Protein AF-E0RQ43-F1 (afdb_monomer)

Organism: Winmispira thermophila (strain ATCC 49972 / DSM 6192 / RI 19.B1) (NCBI:txid665571)

Solvent-accessible surface area (backbone atoms only — not comparable to full-atom values): 13037 Å² total; per-residue (Å²): 135,85,78,78,81,72,62,93,55,50,34,60,54,32,47,57,52,20,53,54,27,49,76,69,69,38,39,69,63,17,40,55,31,35,55,54,20,61,75,62,46,63,86,83,45,35,72,58,52,19,50,47,26,42,51,40,15,53,34,29,43,77,70,70,39,48,34,64,11,51,53,27,39,51,52,13,39,53,60,42,78,45,72,69,60,51,50,54,52,58,73,43,37,40,97,57,31,32,70,53,55,98,43,71,68,54,41,51,50,51,51,42,51,25,54,52,50,49,55,57,29,71,76,38,93,79,30,43,73,92,44,70,68,56,45,54,52,51,53,50,53,55,50,54,54,49,55,49,50,62,71,77,41,73,64,87,82,46,54,74,70,55,48,51,48,55,51,65,69,60,80,80,90,71,89,85,73,86,84,73,75,69,76,84,67,74,87,78,70,80,68,87,76,80,52,94,76,43,60,28,86,86,66,60,76,37,35,26,53,57,57,82,65,24,55,62,37,57,74,33,47,64,73,48,55,128

InterPro domains:
  IPR011990 Tetratricopeptide-like helical domain superfamily [SSF48452] (11-99)

Radius of gyration: 20.49 Å; Cα contacts (8 Å, |Δi|>4): 232; chains: 1; bounding box: 45×47×72 Å

Mean predicted aligned error: 9.63 Å

Nearest PDB structures (foldseek):
  7dhg-assembly1_C  TM=5.276E-01  e=5.327E-01  Homo sapiens
  7x9r-assembly1_A  TM=7.427E-01  e=2.999E+00  Listeria monocytogenes
  6qdk-assembly1_A  TM=5.858E-01  e=6.160E+00  Caenorhabditis elegans
  4fhn-assembly1_B  TM=4.350E-01  e=4.196E+00  Schizosaccharomyces pombe 972h-
  7kdt-assembly1_A  TM=2.565E-01  e=1.326E+00  Homo sapiens

Structure (mmCIF, N/CA/C/O backbone):
data_AF-E0RQ43-F1
#
_entry.id   AF-E0RQ43-F1
#
loop_
_atom_site.group_PDB
_atom_site.id
_atom_site.type_symbol
_atom_site.label_atom_id
_atom_site.label_alt_id
_atom_site.label_comp_id
_atom_site.label_asym_id
_atom_site.label_entity_id
_atom_site.label_seq_id
_atom_site.pdbx_PDB_ins_code
_atom_site.Cartn_x
_atom_site.Cartn_y
_atom_site.Cartn_z
_atom_site.occupancy
_atom_site.B_iso_or_equiv
_atom_site.auth_seq_id
_atom_site.auth_comp_id
_atom_site.auth_asym_id
_atom_site.auth_atom_id
_atom_site.pdbx_PDB_model_num
ATOM 1 N N . MET A 1 1 ? -0.377 -7.939 48.084 1.00 34.66 1 MET A N 1
ATOM 2 C CA . MET A 1 1 ? -0.030 -7.123 46.899 1.00 34.66 1 MET A CA 1
ATOM 3 C C . MET A 1 1 ? -1.293 -6.899 46.092 1.00 34.66 1 MET A C 1
ATOM 5 O O . MET A 1 1 ? -1.834 -7.843 45.536 1.00 34.66 1 MET A O 1
ATOM 9 N N . ILE A 1 2 ? -1.817 -5.677 46.146 1.00 37.66 2 ILE A N 1
ATOM 10 C CA . ILE A 1 2 ? -3.103 -5.285 45.562 1.00 37.66 2 ILE A CA 1
ATOM 11 C C . ILE A 1 2 ? -2.919 -5.176 44.047 1.00 37.66 2 ILE A C 1
ATOM 13 O O . ILE A 1 2 ? -2.123 -4.368 43.570 1.00 37.66 2 ILE A O 1
ATOM 17 N N . GLY A 1 3 ? -3.621 -6.035 43.307 1.00 40.53 3 GLY A N 1
ATOM 18 C CA . GLY A 1 3 ? -3.675 -6.000 41.852 1.00 40.53 3 GLY A CA 1
ATOM 19 C C . GLY A 1 3 ? -4.200 -4.649 41.381 1.00 40.53 3 GLY A C 1
ATOM 20 O O . GLY A 1 3 ? -5.229 -4.162 41.844 1.00 40.53 3 GLY A O 1
ATOM 21 N N . THR A 1 4 ? -3.458 -4.025 40.477 1.00 42.44 4 THR A N 1
ATOM 22 C CA . THR A 1 4 ? -3.817 -2.765 39.838 1.00 42.44 4 THR A CA 1
ATOM 23 C C . THR A 1 4 ? -5.168 -2.906 39.137 1.00 42.44 4 THR A C 1
ATOM 25 O O . THR A 1 4 ? -5.308 -3.667 38.181 1.00 42.44 4 THR A O 1
ATOM 28 N N . PHE A 1 5 ? -6.168 -2.154 39.602 1.00 43.88 5 PHE A N 1
ATOM 29 C CA . PHE A 1 5 ? -7.395 -1.899 38.851 1.00 43.88 5 PHE A CA 1
ATOM 30 C C . PHE A 1 5 ? -6.998 -1.286 37.500 1.00 43.88 5 PHE A C 1
ATOM 32 O O . PHE A 1 5 ? -6.701 -0.095 37.406 1.00 43.88 5 PHE A O 1
ATOM 39 N N . LYS A 1 6 ? -6.932 -2.101 36.441 1.00 56.25 6 LYS A N 1
ATOM 40 C CA . LYS A 1 6 ? -6.873 -1.584 35.072 1.00 56.25 6 LYS A CA 1
ATOM 41 C C . LYS A 1 6 ? -8.181 -0.834 34.838 1.00 56.25 6 LYS A C 1
ATOM 43 O O . LYS A 1 6 ? -9.245 -1.442 34.865 1.00 56.25 6 LYS A O 1
ATOM 48 N N . ASP A 1 7 ? -8.078 0.482 34.657 1.00 60.47 7 ASP A N 1
ATOM 49 C CA . ASP A 1 7 ? -9.181 1.363 34.271 1.00 60.47 7 ASP A CA 1
ATOM 50 C C . ASP A 1 7 ? -9.933 0.714 33.096 1.00 60.47 7 ASP A C 1
ATOM 52 O O . ASP A 1 7 ? -9.372 0.531 32.011 1.00 60.47 7 ASP A O 1
ATOM 56 N N . VAL A 1 8 ? -11.189 0.319 33.338 1.00 64.88 8 VAL A N 1
ATOM 57 C CA . VAL A 1 8 ? -12.050 -0.448 32.414 1.00 64.88 8 VAL A CA 1
ATOM 58 C C . VAL A 1 8 ? -12.254 0.297 31.081 1.00 64.88 8 VAL A C 1
ATOM 60 O O . VAL A 1 8 ? -12.720 -0.284 30.106 1.00 64.88 8 VAL A O 1
ATOM 63 N N . ARG A 1 9 ? -11.864 1.580 31.001 1.00 83.12 9 ARG A N 1
ATOM 64 C CA . ARG A 1 9 ? -11.977 2.428 29.803 1.00 83.12 9 ARG A CA 1
ATOM 65 C C . ARG A 1 9 ? -10.665 3.095 29.381 1.00 83.12 9 ARG A C 1
ATOM 67 O O . ARG A 1 9 ? -10.680 4.128 28.701 1.00 83.12 9 ARG A O 1
ATOM 74 N N . GLU A 1 10 ? -9.517 2.519 29.734 1.00 88.31 10 GLU A N 1
ATOM 75 C CA . GLU A 1 10 ? -8.207 3.052 29.329 1.00 88.31 10 GLU A CA 1
ATOM 76 C C . GLU A 1 10 ? -8.086 3.195 27.797 1.00 88.31 10 GLU A C 1
ATOM 78 O O . GLU A 1 10 ? -7.570 4.200 27.296 1.00 88.31 10 GLU A O 1
ATOM 83 N N . HIS A 1 11 ? -8.639 2.254 27.019 1.00 88.81 11 HIS A N 1
ATOM 84 C CA . HIS A 1 11 ? -8.664 2.331 25.552 1.00 88.81 11 HIS A CA 1
ATOM 85 C C . HIS A 1 11 ? -9.394 3.580 25.047 1.00 88.81 11 HIS A C 1
ATOM 87 O O . HIS A 1 11 ? -8.898 4.240 24.127 1.00 88.81 11 HIS A O 1
ATOM 93 N N . GLU A 1 12 ? -10.512 3.969 25.669 1.00 90.88 12 GLU A N 1
ATOM 94 C CA . GLU A 1 12 ? -11.244 5.189 25.316 1.00 90.88 12 GLU A CA 1
ATOM 95 C C . GLU A 1 12 ? -10.417 6.454 25.566 1.00 90.88 12 GLU A C 1
ATOM 97 O O . GLU A 1 12 ? -10.389 7.365 24.726 1.00 90.88 12 GLU A O 1
ATOM 102 N N . ARG A 1 13 ? -9.728 6.523 26.712 1.00 92.12 13 ARG A N 1
ATOM 103 C CA . ARG A 1 13 ? -8.873 7.668 27.070 1.00 92.12 13 ARG A CA 1
ATOM 104 C C . ARG A 1 13 ? -7.728 7.813 26.075 1.00 92.12 13 ARG A C 1
ATOM 106 O O . ARG A 1 13 ? -7.473 8.925 25.591 1.00 92.12 13 ARG A O 1
ATOM 113 N N . LEU A 1 14 ? -7.094 6.696 25.715 1.00 93.56 14 LEU A N 1
ATOM 114 C CA . LEU A 1 14 ? -6.042 6.643 24.700 1.00 93.56 14 LEU A CA 1
ATOM 115 C C . LEU A 1 14 ? -6.547 7.134 23.340 1.00 93.56 14 LEU A C 1
ATOM 117 O O . LEU A 1 14 ? -5.883 7.964 22.715 1.00 93.56 14 LEU A O 1
ATOM 121 N N . LEU A 1 15 ? -7.739 6.708 22.911 1.00 92.81 15 LEU A N 1
ATOM 122 C CA . LEU A 1 15 ? -8.322 7.138 21.638 1.00 92.81 15 LEU A CA 1
ATOM 123 C C . LEU A 1 15 ? -8.594 8.647 21.615 1.00 92.81 15 LEU A C 1
ATOM 125 O O . LEU A 1 15 ? -8.210 9.328 20.661 1.00 92.81 15 LEU A O 1
ATOM 129 N N . ARG A 1 16 ? -9.204 9.201 22.673 1.00 94.00 16 ARG A N 1
ATOM 130 C CA . ARG A 1 16 ? -9.452 10.654 22.782 1.00 94.00 16 ARG A CA 1
ATOM 131 C C . ARG A 1 16 ? -8.140 11.439 22.744 1.00 94.00 16 ARG A C 1
ATOM 133 O O . ARG A 1 16 ? -8.050 12.464 22.065 1.00 94.00 16 ARG A O 1
ATOM 140 N N . LYS A 1 17 ? -7.102 10.953 23.434 1.00 94.75 17 LYS A N 1
ATOM 141 C CA . LYS A 1 17 ? -5.768 11.569 23.413 1.00 94.75 17 LYS A CA 1
ATOM 142 C C . LYS A 1 17 ? -5.151 11.499 22.013 1.00 94.75 17 LYS A C 1
ATOM 144 O O . LYS A 1 17 ? -4.681 12.524 21.525 1.00 94.75 17 LYS A O 1
ATOM 149 N N . ALA A 1 18 ? -5.225 10.352 21.342 1.00 94.38 18 ALA A N 1
ATOM 150 C CA . ALA A 1 18 ? -4.719 10.179 19.982 1.00 94.38 18 ALA A CA 1
ATOM 151 C C . ALA A 1 18 ? -5.389 11.127 18.977 1.00 94.38 18 ALA A C 1
ATOM 153 O O . ALA A 1 18 ? -4.697 11.738 18.166 1.00 94.38 18 ALA A O 1
ATOM 154 N N . VAL A 1 19 ? -6.711 11.321 19.067 1.00 94.50 19 VAL A N 1
ATOM 155 C CA . VAL A 1 19 ? -7.440 12.282 18.219 1.00 94.50 19 VAL A CA 1
ATOM 156 C C . VAL A 1 19 ? -6.906 13.706 18.408 1.00 94.50 19 VAL A C 1
ATOM 158 O O . VAL A 1 19 ? -6.667 14.401 17.422 1.00 94.50 19 VAL A O 1
ATOM 161 N N . ARG A 1 20 ? -6.638 14.127 19.652 1.00 95.69 20 ARG A N 1
ATOM 162 C CA . ARG A 1 20 ? -6.027 15.442 19.925 1.00 95.69 20 ARG A CA 1
ATOM 163 C C . ARG A 1 20 ? -4.619 15.567 19.342 1.00 95.69 20 ARG A C 1
ATOM 165 O O . ARG A 1 20 ? -4.285 16.613 18.795 1.00 95.69 20 ARG A O 1
ATOM 172 N N . HIS A 1 21 ? -3.799 14.518 19.433 1.00 94.44 21 HIS A N 1
ATOM 173 C CA . HIS A 1 21 ? -2.470 14.514 18.809 1.00 94.44 21 HIS A CA 1
ATOM 174 C C . HIS A 1 21 ? -2.560 14.602 17.279 1.00 94.44 21 HIS A C 1
ATOM 176 O O . HIS A 1 21 ? -1.836 15.394 16.680 1.00 94.44 21 HIS A O 1
ATOM 182 N N . LEU A 1 22 ? -3.497 13.882 16.653 1.00 93.06 22 LEU A N 1
ATOM 183 C CA . LEU A 1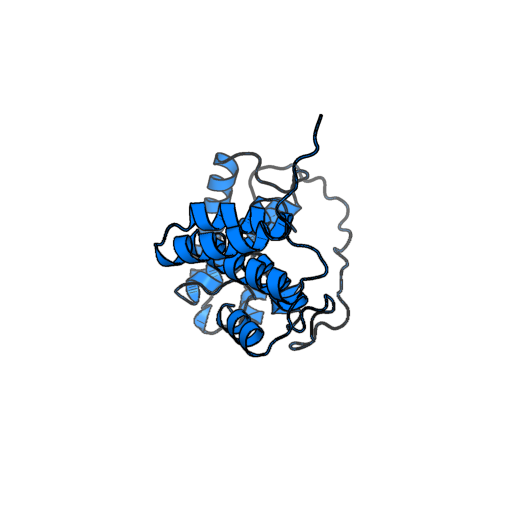 22 ? -3.737 13.960 15.208 1.00 93.06 22 LEU A CA 1
ATOM 184 C C . LEU A 1 22 ? -4.180 15.347 14.740 1.00 93.06 22 LEU A C 1
ATOM 186 O O . LEU A 1 22 ? -3.746 15.778 13.669 1.00 93.06 22 LEU A O 1
ATOM 190 N N . ALA A 1 23 ? -5.019 16.027 15.524 1.00 92.94 23 ALA A N 1
ATOM 191 C CA . ALA A 1 23 ? -5.449 17.396 15.246 1.00 92.94 23 ALA A CA 1
ATOM 192 C C . ALA A 1 23 ? -4.282 18.394 15.327 1.00 92.94 23 ALA A C 1
ATOM 194 O O . ALA A 1 23 ? -4.245 19.366 14.587 1.00 92.94 23 ALA A O 1
ATOM 195 N N . ARG A 1 24 ? -3.292 18.120 16.184 1.00 93.50 24 ARG A N 1
ATOM 196 C CA . ARG A 1 24 ? -2.068 18.922 16.347 1.00 93.50 24 ARG A CA 1
ATOM 197 C C . ARG A 1 24 ? -0.906 18.458 15.463 1.00 93.50 24 ARG A C 1
ATOM 199 O O . ARG A 1 24 ? 0.235 18.786 15.758 1.00 93.50 24 ARG A O 1
ATOM 206 N N . HIS A 1 25 ? -1.170 17.636 14.444 1.00 90.88 25 HIS A N 1
ATOM 207 C CA . HIS A 1 25 ? -0.154 17.067 13.544 1.00 90.88 25 HIS A CA 1
ATOM 208 C C . HIS A 1 25 ? 0.960 16.246 14.236 1.00 90.88 25 HIS A C 1
ATOM 210 O O . HIS A 1 25 ? 1.959 15.892 13.612 1.00 90.88 25 HIS A O 1
ATOM 216 N N . ARG A 1 26 ? 0.758 15.838 15.496 1.00 92.56 26 ARG A N 1
ATOM 217 C CA . ARG A 1 26 ? 1.665 14.983 16.282 1.00 92.56 26 ARG A CA 1
ATOM 218 C C . ARG A 1 26 ? 1.446 13.509 15.940 1.00 92.56 26 ARG A C 1
ATOM 220 O O . ARG A 1 26 ? 0.870 12.735 16.709 1.00 92.56 26 ARG A O 1
ATOM 227 N N . THR A 1 27 ? 1.801 13.152 14.706 1.00 92.62 27 THR A N 1
ATOM 228 C CA . THR A 1 27 ? 1.444 11.863 14.088 1.00 92.62 27 THR A CA 1
ATOM 229 C C . THR A 1 27 ? 2.140 10.675 14.759 1.00 92.62 27 THR A C 1
ATOM 231 O O . THR A 1 27 ? 1.516 9.629 14.935 1.00 92.62 27 THR A O 1
ATOM 234 N N . ARG A 1 28 ? 3.399 10.827 15.192 1.00 92.38 28 ARG A N 1
ATOM 235 C CA . ARG A 1 28 ? 4.180 9.743 15.815 1.00 92.38 28 ARG A CA 1
ATOM 236 C C . ARG A 1 28 ? 3.621 9.359 17.186 1.00 92.38 28 ARG A C 1
ATOM 238 O O . ARG A 1 28 ? 3.466 8.178 17.496 1.00 92.38 28 ARG A O 1
ATOM 245 N N . GLU A 1 29 ? 3.254 10.351 17.986 1.00 93.00 29 GLU A N 1
ATOM 246 C CA . GLU A 1 29 ? 2.650 10.162 19.303 1.00 93.00 29 GLU A CA 1
ATOM 247 C C . GLU A 1 29 ? 1.234 9.605 19.176 1.00 93.00 29 GLU A C 1
ATOM 249 O O . GLU A 1 29 ? 0.871 8.674 19.896 1.00 93.00 29 GLU A O 1
ATOM 254 N N . ALA A 1 30 ? 0.453 10.108 18.213 1.00 94.06 30 ALA A N 1
ATOM 255 C CA . ALA A 1 30 ? -0.848 9.535 17.895 1.00 94.06 30 ALA A CA 1
ATOM 256 C C . ALA A 1 30 ? -0.739 8.058 17.494 1.00 94.06 30 ALA A C 1
ATOM 258 O O . ALA A 1 30 ? -1.531 7.244 17.966 1.00 94.06 30 ALA A O 1
ATOM 259 N N . LEU A 1 31 ? 0.249 7.697 16.668 1.00 93.75 31 LEU A N 1
ATOM 260 C CA . LEU A 1 31 ? 0.485 6.316 16.257 1.00 93.75 31 LEU A CA 1
ATOM 261 C C . LEU A 1 31 ? 0.780 5.409 17.459 1.00 93.75 31 LEU A C 1
ATOM 263 O O . LEU A 1 31 ? 0.184 4.339 17.567 1.00 93.75 31 LEU A O 1
ATOM 267 N N . SER A 1 32 ? 1.658 5.841 18.367 1.00 94.06 32 SER A N 1
ATOM 268 C CA . SER A 1 32 ? 1.979 5.088 19.588 1.00 94.06 32 SER A CA 1
ATOM 269 C C . SER A 1 32 ? 0.734 4.846 20.452 1.00 94.06 32 SER A C 1
ATOM 271 O O . SER A 1 32 ? 0.438 3.711 20.833 1.00 94.06 32 SER A O 1
ATOM 273 N N . LEU A 1 33 ? -0.068 5.894 20.672 1.00 93.75 33 LEU A N 1
ATOM 274 C CA . LEU A 1 33 ? -1.316 5.802 21.435 1.00 93.75 33 LEU A CA 1
ATOM 275 C C . LEU A 1 33 ? -2.349 4.890 20.761 1.00 93.75 33 LEU A C 1
ATOM 277 O O . LEU A 1 33 ? -3.018 4.123 21.448 1.00 93.75 33 LEU A O 1
ATOM 281 N N . LEU A 1 34 ? -2.473 4.943 19.431 1.00 93.31 34 LEU A N 1
ATOM 282 C CA . LEU A 1 34 ? -3.411 4.110 18.672 1.00 93.31 34 LEU A CA 1
ATOM 283 C C . LEU A 1 34 ? -3.009 2.636 18.672 1.00 93.31 34 LEU A C 1
ATOM 285 O O . LEU A 1 34 ? -3.883 1.787 18.818 1.00 93.31 34 LEU A O 1
ATOM 289 N N . LYS A 1 35 ? -1.710 2.321 18.569 1.00 93.19 35 LYS A N 1
ATOM 290 C CA . LYS A 1 35 ? -1.218 0.941 18.715 1.00 93.19 35 LYS A CA 1
ATOM 291 C C . LYS A 1 35 ? -1.611 0.373 20.078 1.00 93.19 35 LYS A C 1
ATOM 293 O O . LYS A 1 35 ? -2.229 -0.684 20.137 1.00 93.19 35 LYS A O 1
ATOM 298 N N . ARG A 1 36 ? -1.345 1.125 21.153 1.00 93.00 36 ARG A N 1
ATOM 299 C CA . ARG A 1 36 ? -1.717 0.729 22.520 1.00 93.00 36 ARG A CA 1
ATOM 300 C C . ARG A 1 36 ? -3.236 0.625 22.711 1.00 93.00 36 ARG A C 1
ATOM 302 O O . ARG A 1 36 ? -3.716 -0.266 23.401 1.00 93.00 36 ARG A O 1
ATOM 309 N N . CYS A 1 37 ? -3.996 1.515 22.078 1.00 92.19 37 CYS A N 1
ATOM 310 C CA . CYS A 1 37 ? -5.457 1.494 22.093 1.00 92.19 37 CYS A CA 1
ATOM 311 C C . CYS A 1 37 ? -6.011 0.206 21.463 1.00 92.19 37 CYS A C 1
ATOM 313 O O . CYS A 1 37 ? -6.860 -0.438 22.067 1.00 92.19 37 CYS A O 1
ATOM 315 N N . VAL A 1 38 ? -5.491 -0.210 20.302 1.00 91.56 38 VAL A N 1
ATOM 316 C CA . VAL A 1 38 ? -5.910 -1.452 19.626 1.00 91.56 38 VAL A CA 1
ATOM 317 C C . VAL A 1 38 ? -5.555 -2.692 20.449 1.00 91.56 38 VAL A C 1
ATOM 319 O O . VAL A 1 38 ? -6.368 -3.603 20.524 1.00 91.56 38 VAL A O 1
ATOM 322 N N . THR A 1 39 ? -4.391 -2.722 21.107 1.00 90.19 39 THR A N 1
ATOM 323 C CA . THR A 1 39 ? -3.987 -3.871 21.943 1.00 90.19 39 THR A CA 1
ATOM 324 C C . THR A 1 39 ? -4.808 -4.026 23.221 1.00 90.19 39 THR A C 1
ATOM 326 O O . THR A 1 39 ? -4.883 -5.122 23.759 1.00 90.19 39 THR A O 1
ATOM 329 N N . LEU A 1 40 ? -5.375 -2.932 23.737 1.00 89.19 40 LEU A N 1
ATOM 330 C CA . LEU A 1 40 ? -6.156 -2.933 24.979 1.00 89.19 40 LEU A CA 1
ATOM 331 C C . LEU A 1 40 ? -7.667 -3.004 24.739 1.00 89.19 40 LEU A C 1
ATOM 333 O O . LEU A 1 40 ? -8.415 -3.198 25.690 1.00 89.19 40 LEU A O 1
ATOM 337 N N . CYS A 1 41 ? -8.121 -2.799 23.502 1.00 86.19 41 CYS A N 1
ATOM 338 C CA . CYS A 1 41 ? -9.539 -2.778 23.177 1.00 86.19 41 CYS A CA 1
ATOM 339 C C . CYS A 1 41 ? -10.130 -4.198 23.262 1.00 86.19 41 CYS A C 1
ATOM 341 O O . CYS A 1 41 ? -9.608 -5.098 22.598 1.00 86.19 41 CYS A O 1
ATOM 343 N N . PRO A 1 42 ? -11.221 -4.399 24.024 1.00 83.75 42 PRO A N 1
ATOM 344 C CA . PRO A 1 42 ? -11.935 -5.672 24.058 1.00 83.75 42 PRO A CA 1
ATOM 345 C C . PRO A 1 42 ? -12.461 -6.066 22.671 1.00 83.75 42 PRO A C 1
ATOM 347 O O . PRO A 1 42 ? -12.853 -5.211 21.869 1.00 83.75 42 PRO A O 1
ATOM 350 N N . SER A 1 43 ? -12.490 -7.368 22.380 1.00 80.88 43 SER A N 1
ATOM 351 C CA . SER A 1 43 ? -12.880 -7.891 21.061 1.00 80.88 43 SER A CA 1
ATOM 352 C C . SER A 1 43 ? -14.369 -7.670 20.741 1.00 80.88 43 SER A C 1
ATOM 354 O O . SER A 1 43 ? -14.786 -7.622 19.577 1.00 80.88 43 SER A O 1
ATOM 356 N N . GLU A 1 44 ? -15.159 -7.469 21.792 1.00 83.44 44 GLU A N 1
ATOM 357 C CA . GLU A 1 44 ? -16.602 -7.273 21.791 1.00 83.44 44 GLU A CA 1
ATOM 358 C C . GLU A 1 44 ? -16.967 -5.861 21.297 1.00 83.44 44 GLU A C 1
ATOM 360 O O . GLU A 1 44 ? -17.991 -5.669 20.634 1.00 83.44 44 GLU A O 1
ATOM 365 N N . GLU A 1 45 ? -16.092 -4.869 21.506 1.00 87.12 45 GLU A N 1
ATOM 366 C CA . GLU A 1 45 ? -16.307 -3.468 21.122 1.00 87.12 45 GLU A CA 1
ATOM 367 C C . GLU A 1 45 ? -15.960 -3.187 19.645 1.00 87.12 45 GLU A C 1
ATOM 369 O O . GLU A 1 45 ? -15.213 -2.266 19.294 1.00 87.12 45 GLU A O 1
ATOM 374 N N . LYS A 1 46 ? -16.559 -3.952 18.726 1.00 86.88 46 LYS A N 1
ATOM 375 C CA . LYS A 1 46 ? -16.290 -3.884 17.274 1.00 86.88 46 LYS A CA 1
ATOM 376 C C . LYS A 1 46 ? -16.377 -2.464 16.695 1.00 86.88 46 LYS A C 1
ATOM 378 O O . LYS A 1 46 ? -15.547 -2.067 15.878 1.00 86.88 46 LYS A O 1
ATOM 383 N N . SER A 1 47 ? -17.361 -1.669 17.119 1.00 86.25 47 SER A N 1
ATOM 384 C CA . SER A 1 47 ? -17.518 -0.284 16.644 1.00 86.25 47 SER A CA 1
ATOM 385 C C . SER A 1 47 ? -16.317 0.594 17.020 1.00 86.25 47 SER A C 1
ATOM 387 O O . SER A 1 47 ? -15.787 1.334 16.180 1.00 86.25 47 SER A O 1
ATOM 389 N N . PHE A 1 48 ? -15.849 0.466 18.264 1.00 89.12 48 PHE A N 1
ATOM 390 C CA . PHE A 1 48 ? -14.700 1.199 18.777 1.00 89.12 48 PHE A CA 1
ATOM 391 C C . PHE A 1 48 ? -13.412 0.745 18.089 1.00 89.12 48 PHE A C 1
ATOM 393 O O . PHE A 1 48 ? -12.671 1.573 17.551 1.00 89.12 48 PHE A O 1
ATOM 400 N N . LEU A 1 49 ? -13.194 -0.569 18.019 1.00 90.56 49 LEU A N 1
ATOM 401 C CA . LEU A 1 49 ? -12.028 -1.165 17.376 1.00 90.56 49 LEU A CA 1
ATOM 402 C C . LEU A 1 49 ? -11.931 -0.755 15.897 1.00 90.56 49 LEU A C 1
ATOM 404 O O . LEU A 1 49 ? -10.874 -0.332 15.426 1.00 90.56 49 LEU A O 1
ATOM 408 N N . GLY A 1 50 ? -13.057 -0.762 15.175 1.00 89.75 50 GLY A N 1
ATOM 409 C CA . GLY A 1 50 ? -13.129 -0.277 13.796 1.00 89.75 50 GLY A CA 1
ATOM 410 C C . GLY A 1 50 ? -12.750 1.204 13.654 1.00 89.75 50 GLY A C 1
ATOM 411 O O . GLY A 1 50 ? -12.083 1.585 12.688 1.00 89.75 50 GLY A O 1
ATOM 412 N N . ARG A 1 51 ? -13.119 2.058 14.618 1.00 90.88 51 ARG A N 1
ATOM 413 C CA . ARG A 1 51 ? -12.701 3.472 14.644 1.00 90.88 51 ARG A CA 1
ATOM 414 C C . ARG A 1 51 ? -11.208 3.620 14.947 1.00 90.88 51 ARG A C 1
ATOM 416 O O . ARG A 1 51 ? -10.554 4.446 14.307 1.00 90.88 51 ARG A O 1
ATOM 423 N N . ALA A 1 52 ? -10.673 2.837 15.881 1.00 92.88 52 ALA A N 1
ATOM 424 C CA . ALA A 1 52 ? -9.254 2.848 16.227 1.00 92.88 52 ALA A CA 1
ATOM 425 C C . ALA A 1 52 ? -8.382 2.441 15.028 1.00 92.88 52 ALA A C 1
ATOM 427 O O . ALA A 1 52 ? -7.471 3.185 14.665 1.00 92.88 52 ALA A O 1
ATOM 428 N N . PHE A 1 53 ? -8.723 1.347 14.334 1.00 93.31 53 PHE A N 1
ATOM 429 C CA . PHE A 1 53 ? -8.038 0.930 13.104 1.00 93.31 53 PHE A CA 1
ATOM 430 C C . PHE A 1 53 ? -8.136 1.969 11.981 1.00 93.31 53 PHE A C 1
ATOM 432 O O . PHE A 1 53 ? -7.163 2.210 11.265 1.00 93.31 53 PHE A O 1
ATOM 439 N N . HIS A 1 54 ? -9.287 2.635 11.846 1.00 91.62 54 HIS A N 1
ATOM 440 C CA . HIS A 1 54 ? -9.451 3.707 10.865 1.00 91.62 54 HIS A CA 1
ATOM 441 C C . HIS A 1 54 ? -8.475 4.870 11.110 1.00 91.62 54 HIS A C 1
ATOM 443 O O . HIS A 1 54 ? -7.802 5.330 10.184 1.00 91.62 54 HIS A O 1
ATOM 449 N N . LEU A 1 55 ? -8.369 5.325 12.363 1.00 93.62 55 LEU A N 1
ATOM 450 C CA . LEU A 1 55 ? -7.431 6.381 12.760 1.00 93.62 55 LEU A CA 1
ATOM 451 C C . LEU A 1 55 ? -5.974 5.921 12.670 1.00 93.62 55 LEU A C 1
ATOM 453 O O . LEU A 1 55 ? -5.120 6.701 12.256 1.00 93.62 55 LEU A O 1
ATOM 457 N N . LEU A 1 56 ? -5.694 4.658 12.997 1.00 94.38 56 LEU A N 1
ATOM 458 C CA . LEU A 1 56 ? -4.372 4.058 12.847 1.00 94.38 56 LEU A CA 1
ATOM 459 C C . LEU A 1 56 ? -3.901 4.125 11.391 1.00 94.38 56 LEU A C 1
ATOM 461 O O . LEU A 1 56 ? -2.780 4.562 11.138 1.00 94.38 56 LEU A O 1
ATOM 465 N N . GLY A 1 57 ? -4.771 3.785 10.435 1.00 92.31 57 GLY A N 1
ATOM 466 C CA . GLY A 1 57 ? -4.447 3.895 9.013 1.00 92.31 57 GLY A CA 1
ATOM 467 C C . GLY A 1 57 ? -4.191 5.337 8.555 1.00 92.31 57 GLY A C 1
ATOM 468 O O . GLY A 1 57 ? -3.282 5.568 7.763 1.00 92.31 57 GLY A O 1
ATOM 469 N N . ILE A 1 58 ? -4.901 6.333 9.108 1.00 91.25 58 ILE A N 1
ATOM 470 C CA . ILE A 1 58 ? -4.605 7.756 8.840 1.00 91.25 58 ILE A CA 1
ATOM 471 C C . ILE A 1 58 ? -3.205 8.124 9.347 1.00 91.25 58 ILE A C 1
ATOM 473 O O . ILE A 1 58 ? -2.441 8.754 8.616 1.00 91.25 58 ILE A O 1
ATOM 477 N N . SER A 1 59 ? -2.865 7.730 10.578 1.00 93.75 59 SER A N 1
ATOM 478 C CA . SER A 1 59 ? -1.547 7.996 11.164 1.00 93.75 59 SER A CA 1
ATOM 479 C C . SER A 1 59 ? -0.429 7.356 10.345 1.00 93.75 59 SER A C 1
ATOM 481 O O . SER A 1 59 ? 0.557 8.017 10.041 1.00 93.75 59 SER A O 1
ATOM 483 N N . LEU A 1 60 ? -0.600 6.094 9.942 1.00 92.25 60 LEU A N 1
ATOM 484 C CA . LEU A 1 60 ? 0.378 5.358 9.139 1.00 92.25 60 LEU A CA 1
ATOM 485 C C . LEU A 1 60 ? 0.578 5.996 7.760 1.00 92.25 60 LEU A C 1
ATOM 487 O O . LEU A 1 60 ? 1.719 6.215 7.359 1.00 92.25 60 LEU A O 1
ATOM 491 N N . ARG A 1 61 ? -0.508 6.390 7.080 1.00 90.44 61 ARG A N 1
ATOM 492 C CA . ARG A 1 61 ? -0.419 7.076 5.783 1.00 90.44 61 ARG A CA 1
ATOM 493 C C . ARG A 1 61 ? 0.329 8.402 5.895 1.00 90.44 61 ARG A C 1
ATOM 495 O O . ARG A 1 61 ? 1.168 8.689 5.053 1.00 90.44 61 ARG A O 1
ATOM 502 N N . ARG A 1 62 ? 0.070 9.189 6.946 1.00 90.50 62 ARG A N 1
ATOM 503 C CA . ARG A 1 62 ? 0.788 10.453 7.200 1.00 90.50 62 ARG A CA 1
ATOM 504 C C . ARG A 1 62 ? 2.289 10.263 7.446 1.00 90.50 62 ARG A C 1
ATOM 506 O O . ARG A 1 62 ? 3.033 11.219 7.285 1.00 90.50 62 ARG A O 1
ATOM 513 N N . MET A 1 63 ? 2.728 9.065 7.833 1.00 89.50 63 MET A N 1
ATOM 514 C CA . MET A 1 63 ? 4.149 8.729 7.971 1.00 89.50 63 MET A CA 1
ATOM 515 C C . MET A 1 63 ? 4.749 8.060 6.724 1.00 89.50 63 MET A C 1
ATOM 517 O O . MET A 1 63 ? 5.888 7.612 6.779 1.00 89.50 63 MET A O 1
ATOM 521 N N . GLY A 1 64 ? 3.992 7.922 5.631 1.00 86.31 64 GLY A N 1
ATOM 522 C CA . GLY A 1 64 ? 4.447 7.233 4.418 1.00 86.31 64 GLY A CA 1
ATOM 523 C C . GLY A 1 64 ? 4.403 5.700 4.485 1.00 86.31 64 GLY A C 1
ATOM 524 O O . GLY A 1 64 ? 4.809 5.044 3.532 1.00 86.31 64 GLY A O 1
ATOM 525 N N . ALA A 1 65 ? 3.877 5.110 5.566 1.00 87.75 65 ALA A N 1
ATOM 526 C CA . ALA A 1 65 ? 3.701 3.660 5.706 1.00 87.75 65 ALA A CA 1
ATOM 527 C C . ALA A 1 65 ? 2.404 3.202 5.012 1.00 87.75 65 ALA A C 1
ATOM 529 O O . ALA A 1 65 ? 1.401 2.877 5.663 1.00 87.75 65 ALA A O 1
ATOM 530 N N . CYS A 1 66 ? 2.404 3.256 3.680 1.00 88.25 66 CYS A N 1
ATOM 531 C CA . CYS A 1 66 ? 1.237 3.040 2.828 1.00 88.25 66 CYS A CA 1
ATOM 532 C C . CYS A 1 66 ? 0.632 1.635 2.956 1.00 88.25 66 CYS A C 1
ATOM 534 O O . CYS A 1 66 ? -0.591 1.495 3.079 1.00 88.25 66 CYS A O 1
ATOM 536 N N . GLY A 1 67 ? 1.466 0.598 2.986 1.00 86.19 67 GLY A N 1
ATOM 537 C CA . GLY A 1 67 ? 1.037 -0.786 3.141 1.00 86.19 67 GLY A CA 1
ATOM 538 C C . GLY A 1 67 ? 0.326 -1.055 4.465 1.00 86.19 67 GLY A C 1
ATOM 539 O O . GLY A 1 67 ? -0.847 -1.454 4.466 1.00 86.19 67 GLY A O 1
ATOM 540 N N . PRO A 1 68 ? 0.977 -0.787 5.612 1.00 90.25 68 PRO A N 1
ATOM 541 C CA . PRO A 1 68 ? 0.357 -0.873 6.926 1.00 90.25 68 PRO A CA 1
ATOM 542 C C . PRO A 1 68 ? -0.906 -0.015 7.051 1.00 90.25 68 PRO A C 1
ATOM 544 O O . PRO A 1 68 ? -1.880 -0.454 7.667 1.00 90.25 68 PRO A O 1
ATOM 547 N N . ALA A 1 69 ? -0.928 1.179 6.447 1.00 92.25 69 ALA A N 1
ATOM 548 C CA . ALA A 1 69 ? -2.111 2.035 6.444 1.00 92.25 69 ALA A CA 1
ATOM 549 C C . ALA A 1 69 ? -3.307 1.360 5.762 1.00 92.25 69 ALA A C 1
ATOM 551 O O . ALA A 1 69 ? -4.400 1.305 6.336 1.00 92.25 69 ALA A O 1
ATOM 552 N N . LEU A 1 70 ? -3.091 0.791 4.573 1.00 90.25 70 LEU A N 1
ATOM 553 C CA . LEU A 1 70 ? -4.127 0.067 3.847 1.00 90.25 70 LEU A CA 1
ATOM 554 C C . LEU A 1 70 ? -4.599 -1.169 4.623 1.00 90.25 70 LEU A C 1
ATOM 556 O O . LEU A 1 70 ? -5.806 -1.372 4.760 1.00 90.25 70 LEU A O 1
ATOM 560 N N . ARG A 1 71 ? -3.684 -1.963 5.199 1.00 89.50 71 ARG A N 1
ATOM 561 C CA . ARG A 1 71 ? -4.056 -3.113 6.048 1.00 89.50 71 ARG A CA 1
ATOM 562 C C . ARG A 1 71 ? -4.921 -2.687 7.234 1.00 89.50 71 ARG A C 1
ATOM 564 O O . ARG A 1 71 ? -5.932 -3.337 7.500 1.00 89.50 71 ARG A O 1
ATOM 571 N N . ALA A 1 72 ? -4.574 -1.587 7.904 1.00 92.19 72 ALA A N 1
ATOM 572 C CA . ALA A 1 72 ? -5.362 -1.053 9.012 1.00 92.19 72 ALA A CA 1
ATOM 573 C C . ALA A 1 72 ? -6.775 -0.642 8.561 1.00 92.19 72 ALA A C 1
ATOM 575 O O . ALA A 1 72 ? -7.757 -0.962 9.229 1.00 92.19 72 ALA A O 1
ATOM 576 N N . TRP A 1 73 ? -6.917 -0.004 7.397 1.00 91.88 73 TRP A N 1
ATOM 577 C CA . TRP A 1 73 ? -8.235 0.335 6.853 1.00 91.88 73 TRP A CA 1
ATOM 578 C C . TRP A 1 73 ? -9.052 -0.882 6.415 1.00 91.88 73 TRP A C 1
ATOM 580 O O . TRP A 1 73 ? -10.258 -0.922 6.663 1.00 91.88 73 TRP A O 1
ATOM 590 N N . LEU A 1 74 ? -8.419 -1.896 5.823 1.00 89.31 74 LEU A N 1
ATOM 591 C CA . LEU A 1 74 ? -9.083 -3.159 5.496 1.00 89.31 74 LEU A CA 1
ATOM 592 C C . LEU A 1 74 ? -9.558 -3.882 6.763 1.00 89.31 74 LEU A C 1
ATOM 594 O O . LEU A 1 74 ? -10.686 -4.376 6.791 1.00 89.31 74 LEU A O 1
ATOM 598 N N . ALA A 1 75 ? -8.751 -3.887 7.828 1.00 90.00 75 ALA A N 1
ATOM 599 C CA . ALA A 1 75 ? -9.150 -4.413 9.134 1.00 90.00 75 ALA A CA 1
ATOM 600 C C . ALA A 1 75 ? -10.345 -3.635 9.711 1.00 90.00 75 ALA A C 1
ATOM 602 O O . ALA A 1 75 ? -11.344 -4.243 10.099 1.00 90.00 75 ALA A O 1
ATOM 603 N N . ALA A 1 76 ? -10.306 -2.298 9.665 1.00 90.31 76 ALA A N 1
ATOM 604 C CA . ALA A 1 76 ? -11.429 -1.454 10.075 1.00 90.31 76 ALA A CA 1
ATOM 605 C C . ALA A 1 76 ? -12.717 -1.784 9.303 1.00 90.31 76 ALA A C 1
ATOM 607 O O . ALA A 1 76 ? -13.795 -1.836 9.895 1.00 90.31 76 ALA A O 1
ATOM 608 N N . TYR A 1 77 ? -12.612 -2.022 7.991 1.00 89.81 77 TYR A N 1
ATOM 609 C CA . TYR A 1 77 ? -13.760 -2.342 7.144 1.00 89.81 77 TYR A CA 1
ATOM 610 C C . TYR A 1 77 ? -14.334 -3.737 7.404 1.00 89.81 77 TYR A C 1
ATOM 612 O O . TYR A 1 77 ? -15.555 -3.899 7.411 1.00 89.81 77 TYR A O 1
ATOM 620 N N . ARG A 1 78 ? -13.475 -4.733 7.664 1.00 87.88 78 ARG A N 1
ATOM 621 C CA . ARG A 1 78 ? -13.902 -6.089 8.050 1.00 87.88 78 ARG A CA 1
ATOM 622 C C . ARG A 1 78 ? -14.721 -6.073 9.340 1.00 87.88 78 ARG A C 1
ATOM 624 O O . ARG A 1 78 ? -15.736 -6.758 9.418 1.00 87.88 78 ARG A O 1
ATOM 631 N N . ILE A 1 79 ? -14.304 -5.264 10.314 1.00 88.25 79 ILE A N 1
ATOM 632 C CA . ILE A 1 79 ? -14.988 -5.129 11.605 1.00 88.25 79 ILE A CA 1
ATOM 633 C C . ILE A 1 79 ? -16.273 -4.305 11.460 1.00 88.25 79 ILE A C 1
ATOM 635 O O . ILE A 1 79 ? -17.317 -4.673 11.996 1.00 88.25 79 ILE A O 1
ATOM 639 N N . ARG A 1 80 ? -16.208 -3.188 10.726 1.00 84.31 80 ARG A N 1
ATOM 640 C CA . ARG A 1 80 ? -17.320 -2.250 10.554 1.00 84.31 80 ARG A CA 1
ATOM 641 C C . ARG A 1 80 ? -17.597 -2.005 9.076 1.00 84.31 80 ARG A C 1
ATOM 643 O O . ARG A 1 80 ? -17.099 -1.050 8.471 1.00 84.31 80 ARG A O 1
ATOM 650 N N . LYS A 1 81 ? -18.469 -2.841 8.516 1.00 83.12 81 LYS A N 1
ATOM 651 C CA . LYS A 1 81 ? -18.967 -2.673 7.150 1.00 83.12 81 LYS A CA 1
ATOM 652 C C . LYS A 1 81 ? -19.806 -1.398 7.080 1.00 83.12 81 LYS A C 1
ATOM 654 O O . LYS A 1 81 ? -20.773 -1.231 7.814 1.00 83.12 81 LYS A O 1
ATOM 659 N N . GLY A 1 82 ? -19.428 -0.477 6.201 1.00 83.06 82 GLY A N 1
ATOM 660 C CA . GLY A 1 82 ? -20.185 0.755 6.001 1.00 83.06 82 GLY A CA 1
ATOM 661 C C . GLY A 1 82 ? -19.878 1.418 4.660 1.00 83.06 82 GLY A C 1
ATOM 662 O O . GLY A 1 82 ? -18.710 1.466 4.262 1.00 83.06 82 GLY A O 1
ATOM 663 N N . PRO A 1 83 ? -20.883 1.972 3.960 1.00 83.56 83 PRO A N 1
ATOM 664 C CA . PRO A 1 83 ? -20.707 2.512 2.610 1.00 83.56 83 PRO A CA 1
ATOM 665 C C . PRO A 1 83 ? -19.723 3.689 2.573 1.00 83.56 83 PRO A C 1
ATOM 667 O O . PRO A 1 83 ? -18.920 3.790 1.649 1.00 83.56 83 PRO A O 1
ATOM 670 N N . ARG A 1 84 ? -19.712 4.535 3.614 1.00 85.06 84 ARG A N 1
ATOM 671 C CA . ARG A 1 84 ? -18.778 5.671 3.731 1.00 85.06 84 ARG A CA 1
ATOM 672 C C . ARG A 1 84 ? -17.321 5.218 3.858 1.00 85.06 84 ARG A C 1
ATOM 674 O O . ARG A 1 84 ? -16.450 5.778 3.200 1.00 85.06 84 ARG A O 1
ATOM 681 N N . LEU A 1 85 ? -17.057 4.198 4.680 1.00 81.12 85 LEU A N 1
ATOM 682 C CA . LEU A 1 85 ? -15.707 3.652 4.851 1.00 81.12 85 LEU A CA 1
ATOM 683 C C . LEU A 1 85 ? -15.246 2.939 3.576 1.00 81.12 85 LEU A C 1
ATOM 685 O O . LEU A 1 85 ? -14.131 3.179 3.126 1.00 81.12 85 LEU A O 1
ATOM 689 N N . ARG A 1 86 ? -16.135 2.158 2.941 1.00 84.81 86 ARG A N 1
ATOM 690 C CA . ARG A 1 86 ? -15.870 1.529 1.639 1.00 84.81 86 ARG A CA 1
ATOM 691 C C . ARG A 1 86 ? -15.471 2.562 0.592 1.00 84.81 86 ARG A C 1
ATOM 693 O O . ARG A 1 86 ? -14.432 2.411 -0.036 1.00 84.81 86 ARG A O 1
ATOM 700 N N . ARG A 1 87 ? -16.281 3.615 0.426 1.00 87.25 87 ARG A N 1
ATOM 701 C CA . ARG A 1 87 ? -16.027 4.682 -0.551 1.00 87.25 87 ARG A CA 1
ATOM 702 C C . ARG A 1 87 ? -14.677 5.346 -0.304 1.00 87.25 87 ARG A C 1
ATOM 704 O O . ARG A 1 87 ? -13.941 5.549 -1.253 1.00 87.25 87 ARG A O 1
ATOM 711 N N . ARG A 1 88 ? -14.336 5.613 0.960 1.00 84.88 88 ARG A N 1
ATOM 712 C CA . ARG A 1 88 ? -13.056 6.226 1.336 1.00 84.88 88 ARG A CA 1
ATOM 713 C C . ARG A 1 88 ? -11.847 5.335 1.054 1.00 84.88 88 ARG A C 1
ATOM 715 O O . ARG A 1 88 ? -10.807 5.848 0.653 1.00 84.88 88 ARG A O 1
ATOM 722 N N . ILE A 1 89 ? -11.967 4.028 1.297 1.00 86.38 89 ILE A N 1
ATOM 723 C CA . ILE A 1 89 ? -10.907 3.066 0.969 1.00 86.38 89 ILE A CA 1
ATOM 724 C C . ILE A 1 89 ? -10.735 3.024 -0.544 1.00 86.38 89 ILE A C 1
ATOM 726 O O . ILE A 1 89 ? -9.645 3.298 -1.021 1.00 86.38 89 ILE A O 1
ATOM 730 N N . LEU A 1 90 ? -11.818 2.780 -1.287 1.00 87.44 90 LEU A N 1
ATOM 731 C CA . LEU A 1 90 ? -11.782 2.697 -2.747 1.00 87.44 90 LEU A CA 1
ATOM 732 C C . LEU A 1 90 ? -11.250 3.980 -3.394 1.00 87.44 90 LEU A C 1
ATOM 734 O O . LEU A 1 90 ? -10.418 3.897 -4.282 1.00 87.44 90 LEU A O 1
ATOM 738 N N . SER A 1 91 ? -11.649 5.159 -2.908 1.00 89.31 91 SER A N 1
ATOM 739 C CA . SER A 1 91 ? -11.148 6.438 -3.429 1.00 89.31 91 SER A CA 1
ATOM 740 C C . SER A 1 91 ? -9.678 6.704 -3.099 1.00 89.31 91 SER A C 1
ATOM 742 O O . SER A 1 91 ? -9.092 7.633 -3.641 1.00 89.31 91 SER A O 1
ATOM 744 N N . SER A 1 92 ? -9.104 5.963 -2.148 1.00 88.31 92 SER A N 1
ATOM 745 C CA . SER A 1 92 ? -7.691 6.075 -1.775 1.00 88.31 92 SER A CA 1
ATOM 746 C C . SER A 1 92 ? -6.812 5.059 -2.499 1.00 88.31 92 SER A C 1
ATOM 748 O O . SER A 1 92 ? -5.598 5.113 -2.320 1.00 88.31 92 SER A O 1
ATOM 750 N N . LEU A 1 93 ? -7.402 4.126 -3.249 1.00 90.50 93 LEU A N 1
ATOM 751 C CA . LEU A 1 93 ? -6.679 3.110 -3.998 1.00 90.50 93 LEU A CA 1
ATOM 752 C C . LEU A 1 93 ? -6.478 3.548 -5.448 1.00 90.50 93 LEU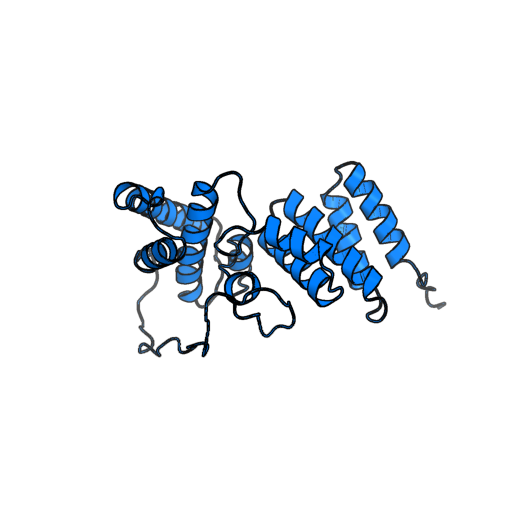 A C 1
ATOM 754 O O . LEU A 1 93 ? -7.348 4.198 -6.027 1.00 90.50 93 LEU A O 1
ATOM 758 N N . ASN A 1 94 ? -5.337 3.178 -6.017 1.00 92.31 94 ASN A N 1
ATOM 759 C CA . ASN A 1 94 ? -5.115 3.209 -7.457 1.00 92.31 94 ASN A CA 1
ATOM 760 C C . ASN A 1 94 ? -5.629 1.916 -8.114 1.00 92.31 94 ASN A C 1
ATOM 762 O O . ASN A 1 94 ? -6.132 1.005 -7.448 1.00 92.31 94 ASN A O 1
ATOM 766 N N . GLU A 1 95 ? -5.499 1.842 -9.435 1.00 90.12 95 GLU A N 1
ATOM 767 C CA . GLU A 1 95 ? -6.001 0.728 -10.248 1.00 90.12 95 GLU A CA 1
ATOM 768 C C . GLU A 1 95 ? -5.295 -0.605 -9.948 1.00 90.12 95 GLU A C 1
ATOM 770 O O . GLU A 1 95 ? -5.881 -1.672 -10.117 1.00 90.12 95 GLU A O 1
ATOM 775 N N . TYR A 1 96 ? -4.077 -0.551 -9.403 1.00 90.00 96 TYR A N 1
ATOM 776 C CA . TYR A 1 96 ? -3.299 -1.713 -8.956 1.00 90.00 96 TYR A CA 1
ATOM 777 C C . TYR A 1 96 ? -3.678 -2.205 -7.548 1.00 90.00 96 TYR A C 1
ATOM 779 O O . TYR A 1 96 ? -3.106 -3.172 -7.035 1.00 90.00 96 TYR A O 1
ATOM 787 N N . GLY A 1 97 ? -4.606 -1.516 -6.876 1.00 86.88 97 GLY A N 1
ATOM 788 C CA . GLY A 1 97 ? -4.998 -1.806 -5.499 1.00 86.88 97 GLY A CA 1
ATOM 789 C C . GLY A 1 97 ? -3.993 -1.340 -4.443 1.00 86.88 97 GLY A C 1
ATOM 790 O O . GLY A 1 97 ? -4.116 -1.730 -3.282 1.00 86.88 97 GLY A O 1
ATOM 791 N N . MET A 1 98 ? -3.024 -0.496 -4.801 1.00 89.62 98 MET A N 1
ATOM 792 C CA . MET A 1 98 ? -2.126 0.181 -3.857 1.00 89.62 98 MET A CA 1
ATOM 793 C C . MET A 1 98 ? -2.700 1.541 -3.452 1.00 89.62 98 MET A C 1
ATOM 795 O O . MET A 1 98 ? -3.681 2.000 -4.033 1.00 89.62 98 MET A O 1
ATOM 799 N N . LEU A 1 99 ? -2.121 2.205 -2.445 1.00 90.00 99 LEU A N 1
ATOM 800 C CA . LEU A 1 99 ? -2.536 3.580 -2.151 1.00 90.00 99 LEU A CA 1
ATOM 801 C C . LEU A 1 99 ? -2.149 4.501 -3.309 1.00 90.00 99 LEU A C 1
ATOM 803 O O . LEU A 1 99 ? -1.004 4.480 -3.753 1.00 90.00 99 LEU A O 1
ATOM 807 N N . LYS A 1 100 ? -3.100 5.331 -3.738 1.00 91.12 100 LYS A N 1
ATOM 808 C CA . LYS A 1 100 ? -2.912 6.301 -4.815 1.00 91.12 100 LYS A CA 1
ATOM 809 C C . LYS A 1 100 ? -1.777 7.277 -4.484 1.00 91.12 100 LYS A C 1
ATOM 811 O O . LYS A 1 100 ? -1.774 7.848 -3.385 1.00 91.12 100 LYS A O 1
ATOM 816 N N . GLN A 1 101 ? -0.835 7.414 -5.413 1.00 90.94 101 GLN A N 1
ATOM 817 C CA . GLN A 1 101 ? 0.261 8.384 -5.384 1.00 90.94 101 GLN A CA 1
ATOM 818 C C . GLN A 1 101 ? -0.196 9.747 -5.942 1.00 90.94 101 GLN A C 1
ATOM 820 O O . GLN A 1 101 ? -1.380 9.939 -6.235 1.00 90.94 101 GLN A O 1
ATOM 825 N N . ASP A 1 102 ? 0.725 10.708 -6.057 1.00 89.88 102 ASP A N 1
ATOM 826 C CA . ASP A 1 102 ? 0.393 12.056 -6.534 1.0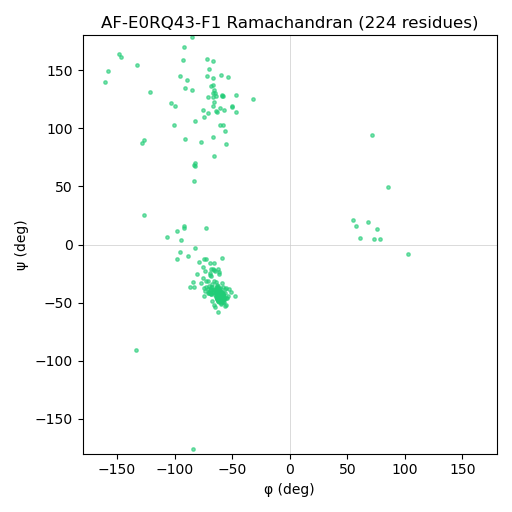0 89.88 102 ASP A CA 1
ATOM 827 C C . ASP A 1 102 ? 0.101 12.073 -8.039 1.00 89.88 102 ASP A C 1
ATOM 829 O O . ASP A 1 102 ? -0.743 12.849 -8.492 1.00 89.88 102 ASP A O 1
ATOM 833 N N . THR A 1 103 ? 0.742 11.185 -8.807 1.00 93.62 103 THR A N 1
ATOM 834 C CA . THR A 1 103 ? 0.520 11.054 -10.252 1.00 93.62 103 THR A CA 1
ATOM 835 C C . THR A 1 103 ? 0.322 9.594 -10.687 1.00 93.62 103 THR A C 1
ATOM 837 O O . THR A 1 103 ? 0.823 8.681 -10.019 1.00 93.62 103 THR A O 1
ATOM 840 N N . PRO A 1 104 ? -0.382 9.339 -11.810 1.00 93.19 104 PRO A N 1
ATOM 841 C CA . PRO A 1 104 ? -0.531 7.990 -12.366 1.00 93.19 104 PRO A CA 1
ATOM 842 C C . PRO A 1 104 ? 0.808 7.323 -12.709 1.00 93.19 104 PRO A C 1
ATOM 844 O O . PRO A 1 104 ? 0.970 6.121 -12.532 1.00 93.19 104 PRO A O 1
ATOM 847 N N . GLU A 1 105 ? 1.810 8.093 -13.130 1.00 93.50 105 GLU A N 1
ATOM 848 C CA . GLU A 1 105 ? 3.143 7.568 -13.448 1.00 93.50 105 GLU A CA 1
ATOM 849 C C . GLU A 1 105 ? 3.860 7.068 -12.190 1.00 93.50 105 GLU A C 1
ATOM 851 O O . GLU A 1 105 ? 4.607 6.090 -12.238 1.00 93.50 105 GLU A O 1
ATOM 856 N N . GLN A 1 106 ? 3.630 7.719 -11.045 1.00 93.81 106 GLN A N 1
ATOM 857 C CA . GLN A 1 106 ? 4.127 7.232 -9.761 1.00 93.81 106 GLN A CA 1
ATOM 858 C C . GLN A 1 106 ? 3.389 5.965 -9.314 1.00 93.81 106 GLN A C 1
ATOM 860 O O . GLN A 1 106 ? 4.019 5.089 -8.718 1.00 93.81 106 GLN A O 1
ATOM 865 N N . ASP A 1 107 ? 2.086 5.852 -9.598 1.00 94.44 107 ASP A N 1
ATOM 866 C CA . ASP A 1 107 ? 1.328 4.616 -9.370 1.00 94.44 107 ASP A CA 1
ATOM 867 C C . ASP A 1 107 ? 1.920 3.456 -10.193 1.00 94.44 107 ASP A C 1
ATOM 869 O O . ASP A 1 107 ? 2.183 2.387 -9.634 1.00 94.44 107 ASP A O 1
ATOM 873 N N . ASP A 1 108 ? 2.201 3.691 -11.480 1.00 96.50 108 ASP A N 1
ATOM 874 C CA . ASP A 1 108 ? 2.820 2.719 -12.391 1.00 96.50 108 ASP A CA 1
ATOM 875 C C . ASP A 1 108 ? 4.227 2.315 -11.915 1.00 96.50 108 ASP A C 1
ATOM 877 O O . ASP A 1 108 ? 4.520 1.125 -11.780 1.00 96.50 108 ASP A O 1
ATOM 881 N N . TRP A 1 109 ? 5.076 3.291 -11.569 1.00 96.06 109 TRP A N 1
ATOM 882 C CA . TRP A 1 109 ? 6.412 3.037 -11.015 1.00 96.06 109 TRP A CA 1
ATOM 883 C C . TRP A 1 109 ? 6.349 2.178 -9.749 1.00 96.06 109 TRP A C 1
ATOM 885 O O . TRP A 1 109 ? 7.086 1.201 -9.617 1.00 96.06 109 TRP A O 1
ATOM 895 N N . LYS A 1 110 ? 5.457 2.511 -8.807 1.00 94.50 110 LYS A N 1
ATOM 896 C CA . LYS A 1 110 ? 5.295 1.735 -7.570 1.00 94.50 110 LYS A CA 1
ATOM 897 C C . LYS A 1 110 ? 4.828 0.310 -7.853 1.00 94.50 110 LYS A C 1
ATOM 899 O O . LYS A 1 110 ? 5.272 -0.600 -7.151 1.00 94.50 110 LYS A O 1
ATOM 904 N N . ALA A 1 111 ? 3.970 0.117 -8.856 1.00 95.50 111 ALA A N 1
ATOM 905 C CA . ALA A 1 111 ? 3.483 -1.199 -9.257 1.00 95.50 111 ALA A CA 1
ATOM 906 C C . ALA A 1 111 ? 4.625 -2.045 -9.824 1.00 95.50 111 ALA A C 1
ATOM 908 O O . ALA A 1 111 ? 4.865 -3.151 -9.335 1.00 95.50 111 ALA A O 1
ATOM 909 N N . PHE A 1 112 ? 5.361 -1.490 -10.789 1.00 96.69 112 PHE A N 1
ATOM 910 C CA . PHE A 1 112 ? 6.527 -2.125 -11.394 1.00 96.69 112 PHE A CA 1
ATOM 911 C C . PHE A 1 112 ? 7.571 -2.494 -10.335 1.00 96.69 112 PHE A C 1
ATOM 913 O O . PHE A 1 112 ? 7.949 -3.658 -10.204 1.00 96.69 112 PHE A O 1
ATOM 920 N N . TYR A 1 113 ? 7.965 -1.526 -9.505 1.00 95.94 113 TYR A N 1
ATOM 921 C CA . TYR A 1 113 ? 8.936 -1.740 -8.437 1.00 95.94 113 TYR A CA 1
ATOM 922 C C . TYR A 1 113 ? 8.495 -2.856 -7.478 1.00 95.94 113 TYR A C 1
ATOM 924 O O . TYR A 1 113 ? 9.287 -3.735 -7.143 1.00 95.94 113 TYR A O 1
ATOM 932 N N . ALA A 1 114 ? 7.227 -2.870 -7.052 1.00 93.56 114 ALA A N 1
ATOM 933 C CA . ALA A 1 114 ? 6.720 -3.899 -6.146 1.00 93.56 114 ALA A CA 1
ATOM 934 C C . ALA A 1 114 ? 6.743 -5.306 -6.769 1.00 93.56 114 ALA A C 1
ATOM 936 O O . ALA A 1 114 ? 7.055 -6.273 -6.071 1.00 93.56 114 ALA A O 1
ATOM 937 N N . ILE A 1 115 ? 6.443 -5.430 -8.066 1.00 93.06 115 ILE A N 1
ATOM 938 C CA . ILE A 1 115 ? 6.524 -6.704 -8.797 1.00 93.06 115 ILE A CA 1
ATOM 939 C C . ILE A 1 115 ? 7.966 -7.221 -8.802 1.00 93.06 115 ILE A C 1
ATOM 941 O O . ILE A 1 115 ? 8.202 -8.376 -8.439 1.00 93.06 115 ILE A O 1
ATOM 945 N N . GLN A 1 116 ? 8.929 -6.362 -9.141 1.00 94.06 116 GLN A N 1
ATOM 946 C CA . GLN A 1 116 ? 10.333 -6.760 -9.255 1.00 94.06 116 GLN A CA 1
ATOM 947 C C . GLN A 1 116 ? 10.975 -7.048 -7.892 1.00 94.06 116 GLN A C 1
ATOM 949 O O . GLN A 1 116 ? 11.638 -8.071 -7.727 1.00 94.06 116 GLN A O 1
ATOM 954 N N . VAL A 1 117 ? 10.694 -6.232 -6.869 1.00 92.31 117 VAL A N 1
ATOM 955 C CA . VAL A 1 117 ? 11.137 -6.522 -5.494 1.00 92.31 117 VAL A CA 1
ATOM 956 C C . VAL A 1 117 ? 10.554 -7.835 -4.993 1.00 92.31 117 VAL A C 1
ATOM 958 O O . VAL A 1 117 ? 11.264 -8.614 -4.363 1.00 92.31 117 VAL A O 1
ATOM 961 N N . ARG A 1 118 ? 9.276 -8.120 -5.275 1.00 89.94 118 ARG A N 1
ATOM 962 C CA . ARG A 1 118 ? 8.679 -9.400 -4.887 1.00 89.94 118 ARG A CA 1
ATOM 963 C C . ARG A 1 118 ? 9.419 -10.567 -5.535 1.00 89.94 118 ARG A C 1
ATOM 965 O O . ARG A 1 118 ? 9.730 -11.514 -4.823 1.00 89.94 118 ARG A O 1
ATOM 972 N N . ARG A 1 119 ? 9.723 -10.494 -6.835 1.00 88.94 119 ARG A N 1
ATOM 973 C CA . ARG A 1 119 ? 10.503 -11.527 -7.540 1.00 88.94 119 ARG A CA 1
ATOM 974 C C . ARG A 1 119 ? 11.864 -11.748 -6.899 1.00 88.94 119 ARG A C 1
ATOM 976 O O . ARG A 1 119 ? 12.194 -12.883 -6.570 1.00 88.94 119 ARG A O 1
ATOM 983 N N . TYR A 1 120 ? 12.594 -10.663 -6.656 1.00 89.25 120 TYR A N 1
ATOM 984 C CA . TYR A 1 120 ? 13.895 -10.718 -6.002 1.00 89.25 120 TYR A CA 1
ATOM 985 C C . TYR A 1 120 ? 13.817 -11.353 -4.609 1.00 89.25 120 TYR A C 1
ATOM 987 O O . TYR A 1 120 ? 14.568 -12.265 -4.285 1.00 89.25 120 TYR A O 1
ATOM 995 N N . LEU A 1 121 ? 12.882 -10.912 -3.767 1.00 88.69 121 LEU A N 1
ATOM 996 C CA . LEU A 1 121 ? 12.778 -11.445 -2.411 1.00 88.69 121 LEU A CA 1
ATOM 997 C C . LEU A 1 121 ? 12.252 -12.885 -2.387 1.00 88.69 121 LEU A C 1
ATOM 999 O O . LEU A 1 121 ? 12.651 -13.644 -1.513 1.00 88.69 121 LEU A O 1
ATOM 1003 N N . SER A 1 122 ? 11.400 -13.284 -3.337 1.00 85.75 122 SER A N 1
ATOM 1004 C CA . SER A 1 122 ? 10.917 -14.668 -3.453 1.00 85.75 122 SER A CA 1
ATOM 1005 C C . SER A 1 122 ? 12.002 -15.657 -3.887 1.00 85.75 122 SER A C 1
ATOM 1007 O O . SER A 1 122 ? 11.893 -16.831 -3.550 1.00 85.75 122 SER A O 1
ATOM 1009 N N . SER A 1 123 ? 13.057 -15.215 -4.582 1.00 83.69 123 SER A N 1
ATOM 1010 C CA . SER A 1 123 ? 14.207 -16.082 -4.886 1.00 83.69 123 SER A CA 1
ATOM 1011 C C . SER A 1 123 ? 15.166 -16.241 -3.698 1.00 83.69 123 SER A C 1
ATOM 1013 O O . SER A 1 123 ? 15.987 -17.160 -3.672 1.00 83.69 123 SER A O 1
ATOM 1015 N N . LYS A 1 124 ? 15.053 -15.388 -2.670 1.00 80.75 124 LYS A N 1
ATOM 1016 C CA . LYS A 1 124 ? 15.867 -15.459 -1.453 1.00 80.75 124 LYS A CA 1
ATOM 1017 C C . LYS A 1 124 ? 15.210 -16.321 -0.382 1.00 80.75 124 LYS A C 1
ATOM 1019 O O . LYS A 1 124 ? 14.072 -16.090 0.009 1.00 80.75 124 LYS A O 1
ATOM 1024 N N . ARG A 1 125 ? 15.999 -17.201 0.245 1.00 79.06 125 ARG A N 1
ATOM 1025 C CA . ARG A 1 125 ? 15.567 -17.967 1.434 1.00 79.06 125 ARG A CA 1
ATOM 1026 C C . ARG A 1 125 ? 15.134 -17.079 2.604 1.00 79.06 125 ARG A C 1
ATOM 1028 O O . ARG A 1 125 ? 14.217 -17.437 3.330 1.00 79.06 125 ARG A O 1
ATOM 1035 N N . SER A 1 126 ? 15.800 -15.939 2.799 1.00 78.62 126 SER A N 1
ATOM 1036 C CA . SER A 1 126 ? 15.481 -14.998 3.879 1.00 78.62 126 SER A CA 1
ATOM 1037 C C . SER A 1 126 ? 14.196 -14.210 3.624 1.00 78.62 126 SER A C 1
ATOM 1039 O O . SER A 1 126 ? 13.601 -13.700 4.567 1.00 78.62 126 SER A O 1
ATOM 1041 N N . ALA A 1 127 ? 13.782 -14.081 2.360 1.00 82.25 127 ALA A N 1
ATOM 1042 C CA . ALA A 1 127 ? 12.605 -13.328 1.942 1.00 82.25 127 ALA A CA 1
ATOM 1043 C C . ALA A 1 127 ? 12.573 -11.851 2.420 1.00 82.25 127 ALA A C 1
ATOM 1045 O O . ALA A 1 127 ? 11.524 -11.211 2.466 1.00 82.25 127 ALA A O 1
ATOM 1046 N N . HIS A 1 128 ? 13.745 -11.300 2.753 1.00 82.44 128 HIS A N 1
ATOM 1047 C CA . HIS A 1 128 ? 13.985 -9.902 3.111 1.00 82.44 128 HIS A CA 1
ATOM 1048 C C . HIS A 1 128 ? 15.382 -9.465 2.638 1.00 82.44 128 HIS A C 1
ATOM 1050 O O . HIS A 1 128 ? 16.262 -10.303 2.406 1.00 82.44 128 HIS A O 1
ATOM 1056 N N . PHE A 1 129 ? 15.597 -8.149 2.545 1.00 84.06 129 PHE A N 1
ATOM 1057 C CA . PHE A 1 129 ? 16.922 -7.577 2.291 1.00 84.06 129 PHE A CA 1
ATOM 1058 C C . PHE A 1 129 ? 17.847 -7.841 3.481 1.00 84.06 129 PHE A C 1
ATOM 1060 O O . PHE A 1 129 ? 17.473 -7.587 4.628 1.00 84.06 129 PHE A O 1
ATOM 1067 N N . SER A 1 130 ? 19.048 -8.350 3.224 1.00 83.75 130 SER A N 1
ATOM 1068 C CA . SER A 1 130 ? 20.040 -8.653 4.259 1.00 83.75 130 SER A CA 1
ATOM 1069 C C . SER A 1 130 ? 20.796 -7.400 4.706 1.00 83.75 130 SER A C 1
ATOM 1071 O O . SER A 1 130 ? 21.289 -7.345 5.830 1.00 83.75 130 SER A O 1
ATOM 1073 N N . SER A 1 131 ? 20.891 -6.383 3.845 1.00 85.50 131 SER A N 1
ATOM 1074 C CA . SER A 1 131 ? 21.563 -5.122 4.162 1.00 85.50 131 SER A CA 1
ATOM 1075 C C . SER A 1 131 ? 20.937 -3.924 3.446 1.00 85.50 131 SER A C 1
ATOM 1077 O O . SER A 1 131 ? 20.201 -4.063 2.469 1.00 85.50 131 SER A O 1
ATOM 1079 N N . ARG A 1 132 ? 21.267 -2.717 3.922 1.00 86.81 132 ARG A N 1
ATOM 1080 C CA . ARG A 1 132 ? 20.896 -1.472 3.237 1.00 86.81 132 ARG A CA 1
ATOM 1081 C C . ARG A 1 132 ? 21.587 -1.340 1.877 1.00 86.81 132 ARG A C 1
ATOM 1083 O O . ARG A 1 132 ? 20.935 -0.934 0.931 1.00 86.81 132 ARG A O 1
ATOM 1090 N N . ALA A 1 133 ? 22.856 -1.738 1.777 1.00 84.19 133 ALA A N 1
ATOM 1091 C CA . ALA A 1 133 ? 23.609 -1.693 0.524 1.00 84.19 133 ALA A CA 1
ATOM 1092 C C . ALA A 1 133 ? 22.992 -2.599 -0.551 1.00 84.19 133 ALA A C 1
ATOM 1094 O O . ALA A 1 133 ? 22.859 -2.196 -1.700 1.00 84.19 133 ALA A O 1
ATOM 1095 N N . GLU A 1 134 ? 22.547 -3.796 -0.160 1.00 87.38 134 GLU A N 1
ATOM 1096 C CA . GLU A 1 134 ? 21.793 -4.689 -1.042 1.00 87.38 134 GLU A CA 1
ATOM 1097 C C . GLU A 1 134 ? 20.509 -4.019 -1.526 1.00 87.38 134 GLU A C 1
ATOM 1099 O O . GLU A 1 134 ? 20.254 -3.980 -2.724 1.00 87.38 134 GLU A O 1
ATOM 1104 N N . LYS A 1 135 ? 19.717 -3.454 -0.608 1.00 89.38 135 LYS A N 1
ATOM 1105 C CA . LYS A 1 135 ? 18.493 -2.745 -0.982 1.00 89.38 135 LYS A CA 1
ATOM 1106 C C . LYS A 1 135 ? 18.783 -1.611 -1.970 1.00 89.38 135 LYS A C 1
ATOM 1108 O O . LYS A 1 135 ? 18.097 -1.518 -2.978 1.00 89.38 135 LYS A O 1
ATOM 1113 N N . ASP A 1 136 ? 19.791 -0.786 -1.701 1.00 90.62 136 ASP A N 1
ATOM 1114 C CA . ASP A 1 136 ? 20.139 0.358 -2.548 1.00 90.62 136 ASP A CA 1
ATOM 1115 C C . ASP A 1 136 ? 20.613 -0.099 -3.947 1.00 90.62 136 ASP A C 1
ATOM 1117 O O . ASP A 1 136 ? 20.216 0.486 -4.953 1.00 90.62 136 ASP A O 1
ATOM 1121 N N . MET A 1 137 ? 21.380 -1.193 -4.033 1.00 92.81 137 MET A N 1
ATOM 1122 C CA . MET A 1 137 ? 21.788 -1.806 -5.306 1.00 92.81 137 MET A CA 1
ATOM 1123 C C . MET A 1 137 ? 20.585 -2.329 -6.107 1.00 92.81 137 MET A C 1
ATOM 1125 O O . MET A 1 137 ? 20.482 -2.086 -7.308 1.00 92.81 137 MET A O 1
ATOM 1129 N N . ILE A 1 138 ? 19.667 -3.042 -5.449 1.00 92.56 138 ILE A N 1
ATOM 1130 C CA . ILE A 1 138 ? 18.461 -3.589 -6.086 1.00 92.56 138 ILE A CA 1
ATOM 1131 C C . ILE A 1 138 ? 17.524 -2.464 -6.533 1.00 92.56 138 ILE A C 1
ATOM 1133 O O . ILE A 1 138 ? 16.990 -2.516 -7.639 1.00 92.56 138 ILE A O 1
ATOM 1137 N N . ASP A 1 139 ? 17.365 -1.425 -5.712 1.00 93.75 139 ASP A N 1
ATOM 1138 C CA . ASP A 1 139 ? 16.583 -0.234 -6.048 1.00 93.75 139 ASP A CA 1
ATOM 1139 C C . ASP A 1 139 ? 17.130 0.446 -7.311 1.00 93.75 139 ASP A C 1
ATOM 1141 O O . ASP A 1 139 ? 16.356 0.787 -8.210 1.00 93.75 139 ASP A O 1
ATOM 1145 N N . GLN A 1 140 ? 18.455 0.592 -7.402 1.00 94.44 140 GLN A N 1
ATOM 1146 C CA . GLN A 1 140 ? 19.127 1.169 -8.564 1.00 94.44 140 GLN A CA 1
ATOM 1147 C C . GLN A 1 140 ? 18.910 0.324 -9.826 1.00 94.44 140 GLN A C 1
ATOM 1149 O O . GLN A 1 140 ? 18.535 0.865 -10.866 1.00 94.44 140 GLN A O 1
ATOM 1154 N N . LEU A 1 141 ? 19.071 -0.997 -9.731 1.00 95.50 141 LEU A N 1
ATOM 1155 C CA . LEU A 1 141 ? 18.878 -1.892 -10.873 1.00 95.50 141 LEU A CA 1
ATOM 1156 C C . LEU A 1 141 ? 17.429 -1.862 -11.382 1.00 95.50 141 LEU A C 1
ATOM 1158 O O . LEU A 1 141 ? 17.185 -1.734 -12.579 1.00 95.50 141 LEU A O 1
ATOM 1162 N N . ILE A 1 142 ? 16.448 -1.920 -10.476 1.00 96.50 142 ILE A N 1
ATOM 1163 C CA . ILE A 1 142 ? 15.026 -1.823 -10.842 1.00 96.50 142 ILE A CA 1
ATOM 1164 C C . ILE A 1 142 ? 14.733 -0.472 -11.505 1.00 96.50 142 ILE A C 1
ATOM 1166 O O . ILE A 1 142 ? 13.962 -0.406 -12.464 1.00 96.50 142 ILE A O 1
ATOM 1170 N N . TRP A 1 143 ? 15.342 0.609 -11.015 1.00 97.06 143 TRP A N 1
ATOM 1171 C CA . TRP A 1 143 ? 15.181 1.932 -11.608 1.00 97.06 143 TRP A CA 1
ATOM 1172 C C . TRP A 1 143 ? 15.729 2.011 -13.038 1.00 97.06 143 TRP A C 1
ATOM 1174 O O . TRP A 1 143 ? 15.091 2.619 -13.898 1.00 97.06 143 TRP A O 1
ATOM 1184 N N . GLU A 1 144 ? 16.870 1.386 -13.322 1.00 96.25 144 GLU A N 1
ATOM 1185 C CA . GLU A 1 144 ? 17.444 1.339 -14.673 1.00 96.25 144 GLU A CA 1
ATOM 1186 C C . GLU A 1 144 ? 16.504 0.639 -15.657 1.00 96.25 144 GLU A C 1
ATOM 1188 O O . GLU A 1 144 ? 16.129 1.236 -16.667 1.00 96.25 144 GLU A O 1
ATOM 1193 N N . TYR A 1 145 ? 15.997 -0.542 -15.300 1.00 96.81 145 TYR A N 1
ATOM 1194 C CA . TYR A 1 145 ? 15.020 -1.256 -16.128 1.00 96.81 145 TYR A CA 1
ATOM 1195 C C . TYR A 1 145 ? 13.720 -0.472 -16.306 1.00 96.81 145 TYR A C 1
ATOM 1197 O O . TYR A 1 145 ? 13.143 -0.451 -17.391 1.00 96.81 145 TYR A O 1
ATOM 1205 N N . TRP A 1 146 ? 13.257 0.226 -15.268 1.00 97.06 146 TRP A N 1
ATOM 1206 C CA . TRP A 1 146 ? 12.082 1.087 -15.386 1.00 97.06 146 TRP A CA 1
ATOM 1207 C C . TRP A 1 146 ? 12.273 2.212 -16.405 1.00 97.06 146 TRP A C 1
ATOM 1209 O O . TRP A 1 146 ? 11.341 2.546 -17.144 1.00 97.06 146 TRP A O 1
ATOM 1219 N N . ARG A 1 147 ? 13.474 2.797 -16.482 1.00 96.31 147 ARG A N 1
ATOM 1220 C CA . ARG A 1 147 ? 13.777 3.810 -17.502 1.00 96.31 147 ARG A CA 1
ATOM 1221 C C . ARG A 1 147 ? 13.669 3.233 -18.907 1.00 96.31 147 ARG A C 1
ATOM 1223 O O . ARG A 1 147 ? 13.167 3.931 -19.784 1.00 96.31 147 ARG A O 1
ATOM 1230 N N . ASP A 1 148 ? 14.092 1.992 -19.106 1.00 95.00 148 ASP A N 1
ATOM 1231 C CA . ASP A 1 148 ? 14.007 1.335 -20.409 1.00 95.00 148 ASP A CA 1
ATOM 1232 C C . ASP A 1 148 ? 12.571 0.941 -20.755 1.00 95.00 148 ASP A C 1
ATOM 1234 O O . ASP A 1 148 ? 12.118 1.235 -21.859 1.00 95.00 148 ASP A O 1
ATOM 1238 N N . VAL A 1 149 ? 11.785 0.449 -19.792 1.00 95.25 149 VAL A N 1
ATOM 1239 C CA . VAL A 1 149 ? 10.336 0.227 -19.971 1.00 95.25 149 VAL A CA 1
ATOM 1240 C C . VAL A 1 149 ? 9.640 1.504 -20.438 1.00 95.25 149 VAL A C 1
ATOM 1242 O O . VAL A 1 149 ? 8.882 1.475 -21.404 1.00 95.25 149 VAL A O 1
ATOM 1245 N N . ARG A 1 150 ? 9.940 2.645 -19.809 1.00 95.50 150 ARG A N 1
ATOM 1246 C CA . ARG A 1 150 ? 9.366 3.944 -20.199 1.00 95.50 150 ARG A CA 1
ATOM 1247 C C . ARG A 1 150 ? 9.806 4.436 -21.579 1.00 95.50 150 ARG A C 1
ATOM 1249 O O . ARG A 1 150 ? 9.146 5.311 -22.127 1.00 95.50 150 ARG A O 1
ATOM 1256 N N . ARG A 1 151 ? 10.931 3.947 -22.105 1.00 93.88 151 ARG A N 1
ATOM 1257 C CA . ARG A 1 151 ? 11.410 4.269 -23.459 1.00 93.88 151 ARG A CA 1
ATOM 1258 C C . ARG A 1 151 ? 10.803 3.347 -24.51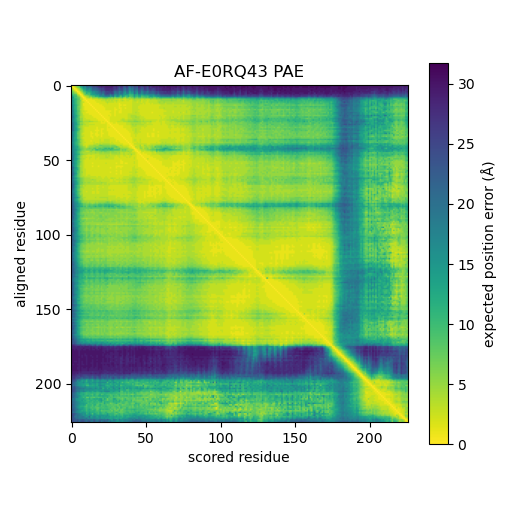0 1.00 93.88 151 ARG A C 1
ATOM 1260 O O . ARG A 1 151 ? 10.546 3.794 -25.619 1.00 93.88 151 ARG A O 1
ATOM 1267 N N . MET A 1 152 ? 10.616 2.075 -24.166 1.00 92.88 152 MET A N 1
ATOM 1268 C CA . MET A 1 152 ? 10.153 1.039 -25.089 1.00 92.88 152 MET A CA 1
ATOM 1269 C C . MET A 1 152 ? 8.630 1.002 -25.223 1.00 92.88 152 MET A C 1
ATOM 1271 O O . MET A 1 152 ? 8.124 0.671 -26.291 1.00 92.88 152 MET A O 1
ATOM 1275 N N . TYR A 1 153 ? 7.904 1.340 -24.157 1.00 93.00 153 TYR A N 1
ATOM 1276 C CA . TYR A 1 153 ? 6.450 1.252 -24.110 1.00 93.00 153 TYR A CA 1
ATOM 1277 C C . TYR A 1 153 ? 5.831 2.614 -23.818 1.00 93.00 153 TYR A C 1
ATOM 1279 O O . TYR A 1 153 ? 6.175 3.275 -22.835 1.00 93.00 153 TYR A O 1
ATOM 1287 N N . ASP A 1 154 ? 4.838 2.994 -24.619 1.00 93.69 154 ASP A N 1
ATOM 1288 C CA . ASP A 1 154 ? 3.925 4.068 -24.250 1.00 93.69 154 ASP A CA 1
ATOM 1289 C C . ASP A 1 154 ? 2.906 3.541 -23.233 1.00 93.69 154 ASP A C 1
ATOM 1291 O O . ASP A 1 154 ? 1.828 3.060 -23.572 1.00 93.69 154 ASP A O 1
ATOM 1295 N N . LEU A 1 155 ? 3.258 3.617 -21.950 1.00 93.00 155 LEU A N 1
ATOM 1296 C CA . LEU A 1 155 ? 2.376 3.158 -20.879 1.00 93.00 155 LEU A CA 1
ATOM 1297 C C . LEU A 1 155 ? 1.057 3.945 -20.840 1.00 93.00 155 LEU A C 1
ATOM 1299 O O . LEU A 1 155 ? 0.059 3.418 -20.361 1.00 93.00 155 LEU A O 1
ATOM 1303 N N . SER A 1 156 ? 1.013 5.186 -21.330 1.00 91.12 156 SER A N 1
ATOM 1304 C CA . SER A 1 156 ? -0.186 6.024 -21.220 1.00 91.12 156 SER A CA 1
ATOM 1305 C C . SER A 1 156 ? -1.360 5.516 -22.063 1.00 91.12 156 SER A C 1
ATOM 1307 O O . SER A 1 156 ? -2.513 5.708 -21.674 1.00 91.12 156 SER A O 1
ATOM 1309 N N . SER A 1 157 ? -1.077 4.806 -23.159 1.00 93.00 157 SER A N 1
ATOM 1310 C CA . SER A 1 157 ? -2.086 4.200 -24.034 1.00 93.00 157 SER A CA 1
ATOM 1311 C C . SER A 1 157 ? -2.514 2.790 -23.612 1.00 93.00 157 SER A C 1
ATOM 1313 O O . SER A 1 157 ? -3.500 2.264 -24.131 1.00 93.00 157 SER A O 1
ATOM 1315 N N . LEU A 1 158 ? -1.823 2.174 -22.647 1.00 93.44 158 LEU A N 1
ATOM 1316 C CA . LEU A 1 158 ? -2.122 0.824 -22.173 1.00 93.44 158 LEU A CA 1
ATOM 1317 C C . LEU A 1 158 ? -3.136 0.824 -21.024 1.00 93.44 158 LEU A C 1
ATOM 1319 O O . LEU A 1 158 ? -3.064 1.622 -20.087 1.00 93.44 158 LEU A O 1
ATOM 1323 N N . SER A 1 159 ? -4.039 -0.157 -21.034 1.00 94.00 159 SER A N 1
ATOM 1324 C CA . SER A 1 159 ? -4.886 -0.457 -19.874 1.00 94.00 159 SER A CA 1
ATOM 1325 C C . SER A 1 159 ? -4.060 -0.983 -18.694 1.00 94.00 159 SER A C 1
ATOM 1327 O O . SER A 1 159 ? -2.993 -1.567 -18.879 1.00 94.00 159 SER A O 1
ATOM 1329 N N . THR A 1 160 ? -4.579 -0.874 -17.466 1.00 91.44 160 THR A N 1
ATOM 1330 C CA . THR A 1 160 ? -3.916 -1.389 -16.251 1.00 91.44 160 THR A CA 1
ATOM 1331 C C . THR A 1 160 ? -3.516 -2.863 -16.371 1.00 91.44 160 THR A C 1
ATOM 1333 O O . THR A 1 160 ? -2.453 -3.261 -15.901 1.00 91.44 160 THR A O 1
ATOM 1336 N N . ALA A 1 161 ? -4.357 -3.686 -17.006 1.00 91.38 161 ALA A N 1
ATOM 1337 C CA . ALA A 1 161 ? -4.085 -5.108 -17.204 1.00 91.38 161 ALA A CA 1
ATOM 1338 C C . ALA A 1 161 ? -2.917 -5.335 -18.177 1.00 91.38 161 ALA A C 1
ATOM 1340 O O . ALA A 1 161 ? -2.046 -6.156 -17.904 1.00 91.38 161 ALA A O 1
ATOM 1341 N N . GLN A 1 162 ? -2.859 -4.565 -19.269 1.00 93.25 162 GLN A N 1
ATOM 1342 C CA . GLN A 1 162 ? -1.741 -4.603 -20.217 1.00 93.25 162 GLN A CA 1
ATOM 1343 C C . GLN A 1 162 ? -0.446 -4.085 -19.580 1.00 93.25 162 GLN A C 1
ATOM 1345 O O . GLN A 1 162 ? 0.601 -4.699 -19.756 1.00 93.25 162 GLN A O 1
ATOM 1350 N N . LYS A 1 163 ? -0.515 -3.013 -18.778 1.00 95.31 163 LYS A N 1
ATOM 1351 C CA . LYS A 1 163 ? 0.632 -2.521 -18.000 1.00 95.31 163 LYS A CA 1
ATOM 1352 C C . LYS A 1 163 ? 1.175 -3.597 -17.064 1.00 95.31 163 LYS A C 1
ATOM 1354 O O . LYS A 1 163 ? 2.374 -3.839 -17.050 1.00 95.31 163 LYS A O 1
ATOM 1359 N N . LEU A 1 164 ? 0.298 -4.277 -16.320 1.00 92.12 164 LEU A N 1
ATOM 1360 C CA . LEU A 1 164 ? 0.694 -5.384 -15.445 1.00 92.12 164 LEU A CA 1
ATOM 1361 C C . LEU A 1 164 ? 1.374 -6.514 -16.219 1.00 92.12 164 LEU A C 1
ATOM 1363 O O . LEU A 1 164 ? 2.373 -7.037 -15.735 1.00 92.12 164 LEU A O 1
ATOM 1367 N N . GLN A 1 165 ? 0.868 -6.857 -17.406 1.00 92.75 165 GLN A N 1
ATOM 1368 C CA . GLN A 1 165 ? 1.496 -7.856 -18.268 1.00 92.75 165 GLN A CA 1
ATOM 1369 C C . GLN A 1 165 ? 2.922 -7.433 -18.643 1.00 92.75 165 GLN A C 1
ATOM 1371 O O . GLN A 1 165 ? 3.858 -8.161 -18.338 1.00 92.75 165 GLN A O 1
ATOM 1376 N N . VAL A 1 166 ? 3.110 -6.206 -19.145 1.00 94.75 166 VAL A N 1
ATOM 1377 C CA . VAL A 1 166 ? 4.446 -5.655 -19.444 1.00 94.75 166 VAL A CA 1
ATOM 1378 C C . VAL A 1 166 ? 5.355 -5.690 -18.212 1.00 94.75 166 VAL A C 1
ATOM 1380 O O . VAL A 1 166 ? 6.501 -6.120 -18.295 1.00 94.75 166 VAL A O 1
ATOM 1383 N N . PHE A 1 167 ? 4.858 -5.276 -17.043 1.00 95.88 167 PHE A N 1
ATOM 1384 C CA . PHE A 1 167 ? 5.657 -5.271 -15.814 1.00 95.88 167 PHE A CA 1
ATOM 1385 C C . PHE A 1 167 ? 6.076 -6.678 -15.384 1.00 95.88 167 PHE A C 1
ATOM 1387 O O . PHE A 1 167 ? 7.151 -6.837 -14.807 1.00 95.88 167 PHE A O 1
ATOM 1394 N N . HIS A 1 168 ? 5.245 -7.686 -15.651 1.00 91.88 168 HIS A N 1
ATOM 1395 C CA . HIS A 1 168 ? 5.585 -9.085 -15.434 1.00 91.88 168 HIS A CA 1
ATOM 1396 C C . HIS A 1 168 ? 6.518 -9.637 -16.521 1.00 91.88 168 HIS A C 1
ATOM 1398 O O . HIS A 1 168 ? 7.384 -10.446 -16.204 1.00 91.88 168 HIS A O 1
ATOM 1404 N N . ASP A 1 169 ? 6.428 -9.194 -17.763 1.00 92.44 169 ASP A N 1
ATOM 1405 C CA . ASP A 1 169 ? 7.283 -9.724 -18.830 1.00 92.44 169 ASP A CA 1
ATOM 1406 C C . ASP A 1 169 ? 8.726 -9.200 -18.746 1.00 92.44 169 ASP A C 1
ATOM 1408 O O . ASP A 1 169 ? 9.651 -9.825 -19.257 1.00 92.44 169 ASP A O 1
ATOM 1412 N N . VAL A 1 170 ? 8.953 -8.092 -18.034 1.00 92.88 170 VAL A N 1
ATOM 1413 C CA . VAL A 1 170 ? 10.302 -7.577 -17.763 1.00 92.88 170 VAL A CA 1
ATOM 1414 C C . VAL A 1 170 ? 11.034 -8.484 -16.771 1.00 92.88 170 VAL A C 1
ATOM 1416 O O . VAL A 1 170 ? 10.679 -8.553 -15.586 1.00 92.88 170 VAL A O 1
ATOM 1419 N N . GLU A 1 171 ? 12.087 -9.138 -17.253 1.00 89.50 171 GLU A N 1
ATOM 1420 C CA . GLU A 1 171 ? 12.988 -9.980 -16.471 1.00 89.50 171 GLU A CA 1
ATOM 1421 C C . GLU A 1 171 ? 14.267 -9.212 -16.107 1.00 89.50 171 GLU A C 1
ATOM 1423 O O . GLU A 1 171 ? 15.012 -8.765 -16.975 1.00 89.50 171 GLU A O 1
ATOM 1428 N N . ILE A 1 172 ? 14.510 -9.043 -14.804 1.00 89.06 172 ILE A N 1
ATOM 1429 C CA . ILE A 1 172 ? 15.720 -8.404 -14.276 1.00 89.06 172 ILE A CA 1
ATOM 1430 C C . ILE A 1 172 ? 16.652 -9.491 -13.751 1.00 89.06 172 ILE A C 1
ATOM 1432 O O . ILE A 1 172 ? 16.298 -10.228 -12.828 1.00 89.06 172 ILE A O 1
ATOM 1436 N N . VAL A 1 173 ? 17.867 -9.552 -14.293 1.00 85.88 173 VAL A N 1
ATOM 1437 C CA . VAL A 1 173 ? 18.918 -10.442 -13.787 1.00 85.88 173 VAL A CA 1
ATOM 1438 C C . VAL A 1 173 ? 19.602 -9.782 -12.588 1.00 85.88 173 VAL A C 1
ATOM 1440 O O . VAL A 1 173 ? 20.364 -8.829 -12.738 1.00 85.88 173 VAL A O 1
ATOM 1443 N N . PHE A 1 174 ? 19.324 -10.275 -11.380 1.00 82.62 174 PHE A N 1
ATOM 1444 C CA . PHE A 1 174 ? 19.889 -9.730 -10.143 1.00 82.62 174 PHE A CA 1
ATOM 1445 C C . PHE A 1 174 ? 21.286 -10.316 -9.836 1.00 82.62 174 PHE A C 1
ATOM 1447 O O . PHE A 1 174 ? 21.445 -11.539 -9.858 1.00 82.62 174 PHE A O 1
ATOM 1454 N N . PRO A 1 175 ? 22.299 -9.490 -9.494 1.00 69.19 175 PRO A N 1
ATOM 1455 C CA . PRO A 1 175 ? 23.628 -9.976 -9.118 1.00 69.19 175 PRO A CA 1
ATOM 1456 C C . PRO A 1 175 ? 23.583 -10.765 -7.793 1.00 69.19 175 PRO A C 1
ATOM 1458 O O . PRO A 1 175 ? 23.104 -10.250 -6.785 1.00 69.19 175 PRO A O 1
ATOM 1461 N N . TRP A 1 176 ? 24.115 -11.996 -7.801 1.00 56.78 176 TRP A N 1
ATOM 1462 C CA . TRP A 1 176 ? 24.167 -13.004 -6.718 1.00 56.78 176 TRP A CA 1
ATOM 1463 C C . TRP A 1 176 ? 22.853 -13.710 -6.315 1.00 56.78 176 TRP A C 1
ATOM 1465 O O . TRP A 1 176 ? 22.167 -13.307 -5.379 1.00 56.78 176 TRP A O 1
ATOM 1475 N N . MET A 1 177 ? 22.612 -14.890 -6.904 1.00 48.25 177 MET A N 1
ATOM 1476 C CA . MET A 1 177 ? 22.852 -16.202 -6.267 1.00 48.25 177 MET A CA 1
ATOM 1477 C C . MET A 1 177 ? 23.011 -17.298 -7.336 1.00 48.25 177 MET A C 1
ATOM 1479 O O . MET A 1 177 ? 22.421 -17.222 -8.410 1.00 48.25 177 MET A O 1
ATOM 1483 N N . VAL A 1 178 ? 23.817 -18.316 -7.014 1.00 43.75 178 VAL A N 1
ATOM 1484 C CA . VAL A 1 178 ? 23.935 -19.591 -7.736 1.00 43.75 178 VAL A CA 1
ATOM 1485 C C . VAL A 1 178 ? 22.540 -20.170 -7.962 1.00 43.75 178 VAL A C 1
ATOM 1487 O O . VAL A 1 178 ? 21.820 -20.467 -7.009 1.00 43.75 178 VAL A O 1
ATOM 1490 N N . PHE A 1 179 ? 22.183 -20.331 -9.232 1.00 44.41 179 PHE A N 1
ATOM 1491 C CA . PHE A 1 179 ? 21.069 -21.153 -9.677 1.00 44.41 179 PHE A CA 1
ATOM 1492 C C . PHE A 1 179 ? 21.310 -22.588 -9.181 1.00 44.41 179 PHE A C 1
ATOM 1494 O O . PHE A 1 179 ? 22.115 -23.323 -9.745 1.00 44.41 179 PHE A O 1
ATOM 1501 N N . ILE A 1 180 ? 20.619 -23.006 -8.126 1.00 41.09 180 ILE A N 1
ATOM 1502 C CA . ILE A 1 180 ? 20.073 -24.360 -8.129 1.00 41.09 180 ILE A CA 1
ATOM 1503 C C . ILE A 1 180 ? 18.619 -24.122 -8.500 1.00 41.09 180 ILE A C 1
ATOM 1505 O O . ILE A 1 180 ? 17.889 -23.610 -7.649 1.00 41.09 180 ILE A O 1
ATOM 1509 N N . PRO A 1 181 ? 18.197 -24.375 -9.749 1.00 38.16 181 PRO A N 1
ATOM 1510 C CA . PRO A 1 181 ? 16.777 -24.402 -10.020 1.00 38.16 181 PRO A CA 1
ATOM 1511 C C . PRO A 1 181 ? 16.216 -25.516 -9.127 1.00 38.16 181 PRO A C 1
ATOM 1513 O O . PRO A 1 181 ? 16.625 -26.668 -9.293 1.00 38.16 181 PRO A O 1
ATOM 1516 N N . PRO A 1 182 ? 15.314 -25.244 -8.164 1.00 41.91 182 PRO A N 1
ATOM 1517 C CA . PRO A 1 182 ? 14.341 -26.279 -7.895 1.00 41.91 182 PRO A CA 1
ATOM 1518 C C . PRO A 1 182 ? 13.648 -26.475 -9.242 1.00 41.91 182 PRO A C 1
ATOM 1520 O O . PRO A 1 182 ? 13.293 -25.480 -9.885 1.00 41.91 182 PRO A O 1
ATOM 1523 N N . GLU A 1 183 ? 13.564 -27.724 -9.713 1.00 37.66 183 GLU A N 1
ATOM 1524 C CA . GLU A 1 183 ? 12.673 -28.099 -10.814 1.00 37.66 183 GLU A CA 1
ATOM 1525 C C . GLU A 1 183 ? 11.455 -27.202 -10.733 1.00 37.66 183 GLU A C 1
ATOM 1527 O O . GLU A 1 183 ? 10.903 -27.062 -9.639 1.00 37.66 183 GLU A O 1
ATOM 1532 N N . ALA A 1 184 ? 11.143 -26.504 -11.826 1.00 41.75 184 ALA A N 1
ATOM 1533 C CA . ALA A 1 184 ? 10.046 -25.564 -11.876 1.00 41.75 184 ALA A CA 1
ATOM 1534 C C . ALA A 1 184 ? 8.769 -26.296 -11.461 1.00 41.75 184 ALA A C 1
ATOM 1536 O O . ALA A 1 184 ? 8.036 -26.813 -12.295 1.00 41.75 184 ALA A O 1
ATOM 1537 N N . THR A 1 185 ? 8.496 -26.351 -10.160 1.00 38.69 185 THR A N 1
ATOM 1538 C CA . THR A 1 185 ? 7.167 -26.577 -9.659 1.00 38.69 185 THR A CA 1
ATOM 1539 C C . THR A 1 185 ? 6.447 -25.346 -10.155 1.00 38.69 185 THR A C 1
ATOM 1541 O O . THR A 1 185 ? 6.838 -24.234 -9.761 1.00 38.69 185 THR A O 1
ATOM 1544 N N . PRO A 1 186 ? 5.467 -25.501 -11.059 1.00 38.50 186 PRO A N 1
ATOM 1545 C CA . PRO A 1 186 ? 4.585 -24.406 -11.387 1.00 38.50 186 PRO A CA 1
ATOM 1546 C C . PRO A 1 186 ? 4.172 -23.816 -10.047 1.00 38.50 186 PRO A C 1
ATOM 1548 O O . PRO A 1 186 ? 3.802 -24.557 -9.132 1.00 38.50 186 PRO A O 1
ATOM 1551 N N . LEU A 1 187 ? 4.319 -22.504 -9.879 1.00 39.19 187 LEU A N 1
ATOM 1552 C CA . LEU A 1 187 ? 3.641 -21.812 -8.796 1.00 39.19 187 LEU A CA 1
ATOM 1553 C C . LEU A 1 187 ? 2.146 -21.918 -9.105 1.00 39.19 187 LEU A C 1
ATOM 1555 O O . LEU A 1 187 ? 1.514 -20.983 -9.591 1.00 39.19 187 LEU A O 1
ATOM 1559 N N . ASP A 1 188 ? 1.602 -23.103 -8.848 1.00 39.53 188 ASP A N 1
ATOM 1560 C CA . ASP A 1 188 ? 0.194 -23.374 -8.760 1.00 39.53 188 ASP A CA 1
ATOM 1561 C C . ASP A 1 188 ? -0.286 -22.631 -7.526 1.00 39.53 188 ASP A C 1
ATOM 1563 O O . ASP A 1 188 ? -0.289 -23.124 -6.401 1.00 39.53 188 ASP A O 1
ATOM 1567 N N . VAL A 1 189 ? -0.743 -21.410 -7.760 1.00 40.81 189 VAL A N 1
ATOM 1568 C CA . VAL A 1 189 ? -2.118 -21.152 -7.369 1.00 40.81 189 VAL A CA 1
ATOM 1569 C C . VAL A 1 189 ? -2.834 -20.549 -8.574 1.00 40.81 189 VAL A C 1
ATOM 1571 O O . VAL A 1 189 ? -2.929 -19.321 -8.683 1.00 40.81 189 VAL A O 1
ATOM 1574 N N . PRO A 1 190 ? -3.406 -21.369 -9.473 1.00 38.56 190 PRO A N 1
ATOM 1575 C CA . PRO A 1 190 ? -4.549 -20.905 -10.232 1.00 38.56 190 PRO A CA 1
ATOM 1576 C C . PRO A 1 190 ? -5.620 -20.600 -9.187 1.00 38.56 190 PRO A C 1
ATOM 1578 O O . PRO A 1 190 ? -6.203 -21.506 -8.602 1.00 38.56 190 PRO A O 1
ATOM 1581 N N . THR A 1 191 ? -5.853 -19.324 -8.864 1.00 46.72 191 THR A N 1
ATOM 1582 C CA . THR A 1 191 ? -7.020 -18.998 -8.040 1.00 46.72 191 THR A CA 1
ATOM 1583 C C . THR A 1 191 ? -8.229 -19.143 -8.961 1.00 46.72 191 THR A C 1
ATOM 1585 O O . THR A 1 191 ? -8.380 -18.323 -9.873 1.00 46.72 191 THR A O 1
ATOM 1588 N N . PRO A 1 192 ? -9.090 -20.163 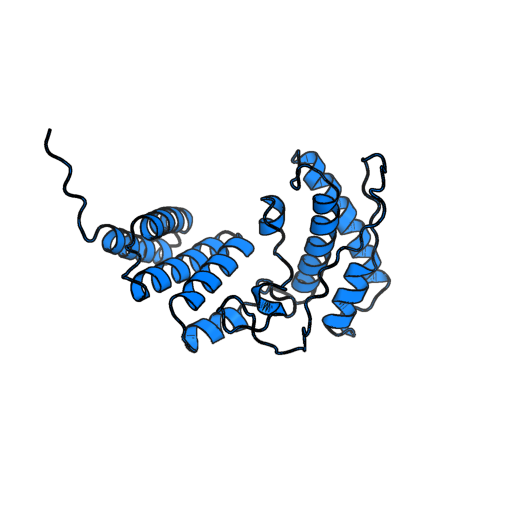-8.788 1.00 37.69 192 PRO A N 1
ATOM 1589 C CA . PRO A 1 192 ? -10.152 -20.432 -9.742 1.00 37.69 192 PRO A CA 1
ATOM 1590 C C . PRO A 1 192 ? -11.160 -19.279 -9.714 1.00 37.69 192 PRO A C 1
ATOM 1592 O O . PRO A 1 192 ? -11.786 -18.985 -8.687 1.00 37.69 192 PRO A O 1
ATOM 1595 N N . GLY A 1 193 ? -11.320 -18.612 -10.858 1.00 43.03 193 GLY A N 1
ATOM 1596 C CA . GLY A 1 193 ? -12.405 -17.666 -11.111 1.00 43.03 193 GLY A CA 1
ATOM 1597 C C . GLY A 1 193 ? -12.158 -16.235 -10.636 1.00 43.03 193 GLY A C 1
ATOM 1598 O O . GLY A 1 193 ? -13.022 -15.662 -9.967 1.00 43.03 193 GLY A O 1
ATOM 1599 N N . CYS A 1 194 ? -11.016 -15.634 -10.970 1.00 45.12 194 CYS A N 1
ATOM 1600 C CA . CYS A 1 194 ? -10.817 -14.194 -10.806 1.00 45.12 194 CYS A 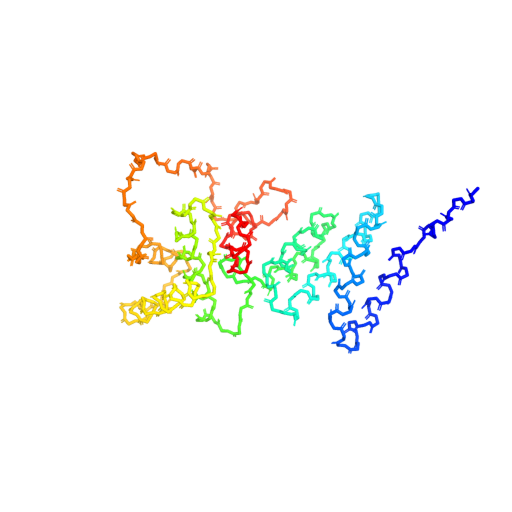CA 1
ATOM 1601 C C . CYS A 1 194 ? -11.394 -13.423 -12.005 1.00 45.12 194 CYS A C 1
ATOM 1603 O O . CYS A 1 194 ? -10.665 -12.843 -12.803 1.00 45.12 194 CYS A O 1
ATOM 1605 N N . THR A 1 195 ? -12.720 -13.412 -12.145 1.00 49.34 195 THR A N 1
ATOM 1606 C CA . THR A 1 195 ? -13.375 -12.450 -13.034 1.00 49.34 195 THR A CA 1
ATOM 1607 C C . THR A 1 195 ? -13.191 -11.031 -12.479 1.00 49.34 195 THR A C 1
ATOM 1609 O O . THR A 1 195 ? -13.345 -10.826 -11.263 1.00 49.34 195 THR A O 1
ATOM 1612 N N . PRO A 1 196 ? -12.876 -10.031 -13.327 1.00 51.69 196 PRO A N 1
ATOM 1613 C CA . PRO A 1 196 ? -12.890 -8.626 -12.935 1.00 51.69 196 PRO A CA 1
ATOM 1614 C C . PRO A 1 196 ? -14.221 -8.300 -12.243 1.00 51.69 196 PRO A C 1
ATOM 1616 O O . PRO A 1 196 ? -15.291 -8.481 -12.813 1.00 51.69 196 PRO A O 1
ATOM 1619 N N . GLY A 1 197 ? -14.166 -7.892 -10.973 1.00 59.84 197 GLY A N 1
ATOM 1620 C CA . GLY A 1 197 ? -15.357 -7.566 -10.176 1.00 59.84 197 GLY A CA 1
ATOM 1621 C C . GLY A 1 197 ? -15.809 -8.621 -9.157 1.00 59.84 197 GLY A C 1
ATOM 1622 O O . GLY A 1 197 ? -16.651 -8.303 -8.310 1.00 59.84 197 GLY A O 1
ATOM 1623 N N . ARG A 1 198 ? -15.231 -9.834 -9.132 1.00 71.88 198 ARG A N 1
ATOM 1624 C CA . ARG A 1 198 ? -15.545 -10.814 -8.075 1.00 71.88 198 ARG A CA 1
ATOM 1625 C C . ARG A 1 198 ? -15.075 -10.305 -6.708 1.00 71.88 198 ARG A C 1
ATOM 1627 O O . ARG A 1 198 ? -13.933 -9.869 -6.532 1.00 71.88 198 ARG A O 1
ATOM 1634 N N . LYS A 1 199 ? -15.969 -10.356 -5.716 1.00 81.50 199 LYS A N 1
ATOM 1635 C CA . LYS A 1 199 ? -15.657 -9.974 -4.331 1.00 81.50 199 LYS A CA 1
ATOM 1636 C C . LYS A 1 199 ? -14.645 -10.947 -3.725 1.00 81.50 199 LYS A C 1
ATOM 1638 O O . LYS A 1 199 ? -14.696 -12.149 -3.958 1.00 81.50 199 LYS A O 1
ATOM 1643 N N . CYS 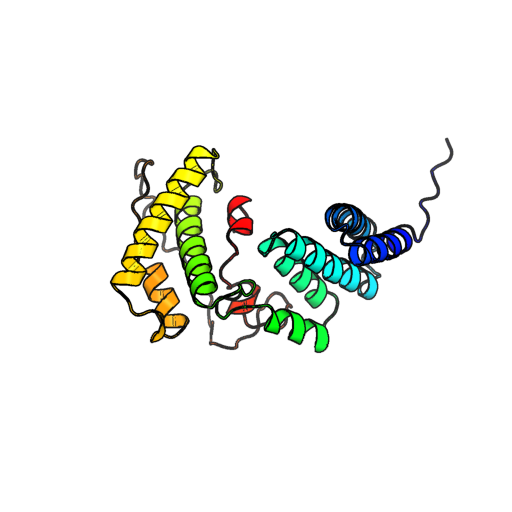A 1 200 ? -13.752 -10.414 -2.906 1.00 79.31 200 CYS A N 1
ATOM 1644 C CA . CYS A 1 200 ? -12.749 -11.165 -2.180 1.00 79.31 200 CYS A CA 1
ATOM 1645 C C . CYS A 1 200 ? -13.396 -12.047 -1.101 1.00 79.31 200 CYS A C 1
ATOM 1647 O O . CYS A 1 200 ? -14.248 -11.585 -0.337 1.00 79.31 200 CYS A O 1
ATOM 1649 N N . THR A 1 201 ? -12.936 -13.292 -0.998 1.00 81.94 201 THR A N 1
ATOM 1650 C CA . THR A 1 201 ? -13.425 -14.295 -0.039 1.00 81.94 201 THR A CA 1
ATOM 1651 C C . THR A 1 201 ? -12.987 -14.029 1.402 1.00 81.94 201 THR A C 1
ATOM 1653 O O . THR A 1 201 ? -13.581 -14.572 2.325 1.00 81.94 201 THR A O 1
ATOM 1656 N N . CYS A 1 202 ? -12.038 -13.116 1.646 1.00 76.62 202 CYS A N 1
ATOM 1657 C CA . CYS A 1 202 ? -11.566 -12.772 2.997 1.00 76.62 202 CYS A CA 1
ATOM 1658 C C . CYS A 1 202 ? -12.564 -11.948 3.844 1.00 76.62 202 CYS A C 1
ATOM 1660 O O . CYS A 1 202 ? -12.178 -11.298 4.820 1.00 76.62 202 CYS A O 1
ATOM 1662 N N . GLY A 1 203 ? -13.829 -11.871 3.422 1.00 71.62 203 GLY A N 1
ATOM 1663 C CA . GLY A 1 203 ? -14.884 -11.116 4.100 1.00 71.62 203 GLY A CA 1
ATOM 1664 C C . GLY A 1 203 ? -14.781 -9.593 3.959 1.00 71.62 203 GLY A C 1
ATOM 1665 O O . GLY A 1 203 ? -15.599 -8.874 4.538 1.00 71.62 203 GLY A O 1
ATOM 1666 N N . SER A 1 204 ? -13.820 -9.082 3.178 1.00 71.75 204 SER A N 1
ATOM 1667 C CA . SER A 1 204 ? -13.614 -7.641 2.986 1.00 71.75 204 SER A CA 1
ATOM 1668 C C . SER A 1 204 ? -14.648 -6.980 2.087 1.00 71.75 204 SER A C 1
ATOM 1670 O O . SER A 1 204 ? -14.639 -5.765 2.011 1.00 71.75 204 SER A O 1
ATOM 1672 N N . GLY A 1 205 ? -15.485 -7.718 1.350 1.00 75.50 205 GLY A N 1
ATOM 1673 C CA . GLY A 1 205 ? -16.496 -7.144 0.447 1.00 75.50 205 GLY A CA 1
ATOM 1674 C C . GLY A 1 205 ? -15.955 -6.268 -0.700 1.00 75.50 205 GLY A C 1
ATOM 1675 O O . GLY A 1 205 ? -16.751 -5.666 -1.424 1.00 75.50 205 GLY A O 1
ATOM 1676 N N . LEU A 1 206 ? -14.632 -6.185 -0.866 1.00 79.81 206 LEU A N 1
ATOM 1677 C CA . LEU A 1 206 ? -13.941 -5.500 -1.960 1.00 79.81 206 LEU A CA 1
ATOM 1678 C C . LEU A 1 206 ? -13.652 -6.478 -3.105 1.00 79.81 206 LEU A C 1
ATOM 1680 O O . LEU A 1 206 ? -13.592 -7.678 -2.842 1.00 79.81 206 LEU A O 1
ATOM 1684 N N . PRO A 1 207 ? -13.434 -6.005 -4.346 1.00 83.81 207 PRO A N 1
ATOM 1685 C CA . PRO A 1 207 ? -12.908 -6.850 -5.417 1.00 83.81 207 PRO A CA 1
ATOM 1686 C C . PRO A 1 207 ? -11.610 -7.550 -4.995 1.00 83.81 207 PRO A C 1
ATOM 1688 O O . PRO A 1 207 ? -10.803 -6.968 -4.264 1.00 83.81 207 PRO A O 1
ATOM 1691 N N . PHE A 1 208 ? -11.405 -8.794 -5.437 1.00 81.50 208 PHE A N 1
ATOM 1692 C CA . PHE A 1 208 ? -10.215 -9.582 -5.085 1.00 81.50 208 PHE A CA 1
ATOM 1693 C C . PHE A 1 208 ? -8.907 -8.842 -5.402 1.00 81.50 208 PHE A C 1
ATOM 1695 O O . PHE A 1 208 ? -8.034 -8.756 -4.533 1.00 81.50 208 PHE A O 1
ATOM 1702 N N . THR A 1 209 ? -8.840 -8.222 -6.580 1.00 82.56 209 THR A N 1
ATOM 1703 C CA . THR A 1 209 ? -7.706 -7.433 -7.088 1.00 82.56 209 THR A CA 1
ATOM 1704 C C . THR A 1 209 ? -7.426 -6.154 -6.298 1.00 82.56 209 THR A C 1
ATOM 1706 O O . THR A 1 209 ? -6.340 -5.604 -6.391 1.00 82.56 209 THR A O 1
ATOM 1709 N N . LEU A 1 210 ? -8.369 -5.690 -5.470 1.00 81.56 210 LEU A N 1
ATOM 1710 C CA . LEU A 1 210 ? -8.198 -4.524 -4.592 1.00 81.56 210 LEU A CA 1
ATOM 1711 C C . LEU A 1 210 ? -8.033 -4.922 -3.116 1.00 81.56 210 LEU A C 1
ATOM 1713 O O . LEU A 1 210 ? -8.045 -4.065 -2.231 1.00 81.56 210 LEU A O 1
ATOM 1717 N N . CYS A 1 211 ? -7.929 -6.222 -2.816 1.00 80.19 211 CYS A N 1
ATOM 1718 C CA . CYS A 1 211 ? -7.858 -6.715 -1.444 1.00 80.19 211 CYS A CA 1
ATOM 1719 C C . CYS A 1 211 ? -6.756 -7.753 -1.221 1.00 80.19 211 CYS A C 1
ATOM 1721 O O . CYS A 1 211 ? -5.653 -7.373 -0.838 1.00 80.19 211 CYS A O 1
ATOM 1723 N N . CYS A 1 212 ? -7.046 -9.046 -1.378 1.00 78.56 212 CYS A N 1
ATOM 1724 C CA . CYS A 1 212 ? -6.056 -10.100 -1.138 1.00 78.56 212 CYS A CA 1
ATOM 1725 C C . CYS A 1 212 ? -5.145 -10.315 -2.347 1.00 78.56 212 CYS A C 1
ATOM 1727 O O . CYS A 1 212 ? -3.955 -10.530 -2.148 1.00 78.56 212 CYS A O 1
ATOM 1729 N N . GLY A 1 213 ? -5.688 -10.193 -3.561 1.00 76.44 213 GLY A N 1
ATOM 1730 C CA . GLY A 1 213 ? -4.959 -10.341 -4.822 1.00 76.44 213 GLY A CA 1
ATOM 1731 C C . GLY A 1 213 ? -4.399 -9.041 -5.389 1.00 76.44 213 GLY A C 1
ATOM 1732 O O . GLY A 1 213 ? -4.068 -8.997 -6.565 1.00 76.44 213 GLY A O 1
ATOM 1733 N N . ARG A 1 214 ? -4.346 -7.969 -4.593 1.00 84.00 214 ARG A N 1
ATOM 1734 C CA . ARG A 1 214 ? -3.742 -6.696 -5.009 1.00 84.00 214 ARG A CA 1
ATOM 1735 C C . ARG A 1 214 ? -2.222 -6.791 -5.083 1.00 84.00 214 ARG A C 1
ATOM 1737 O O . ARG A 1 214 ? -1.617 -7.579 -4.348 1.00 84.00 214 ARG A O 1
ATOM 1744 N N . T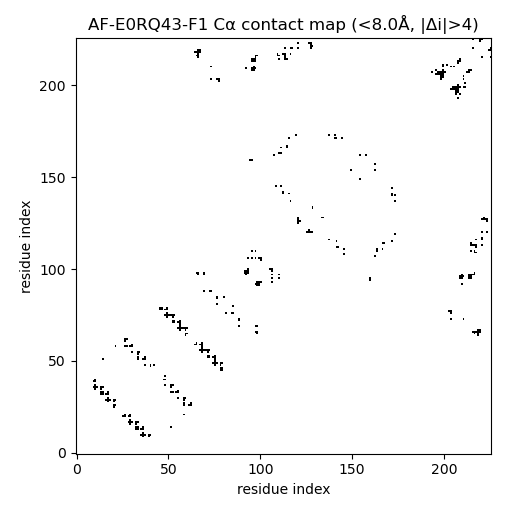HR A 1 215 ? -1.609 -5.872 -5.820 1.00 80.19 215 THR A N 1
ATOM 1745 C CA . THR A 1 215 ? -0.169 -5.624 -5.705 1.00 80.19 215 THR A CA 1
ATOM 1746 C C . THR A 1 215 ? 0.142 -5.101 -4.297 1.00 80.19 215 THR A C 1
ATOM 1748 O O . THR A 1 215 ? -0.517 -4.192 -3.774 1.00 80.19 215 THR A O 1
ATOM 1751 N N . LYS A 1 216 ? 1.101 -5.739 -3.617 1.00 83.12 216 LYS A N 1
ATOM 1752 C CA . LYS A 1 216 ? 1.544 -5.313 -2.282 1.00 83.12 216 LYS A CA 1
ATOM 1753 C C . LYS A 1 216 ? 2.335 -4.017 -2.405 1.00 83.12 216 LYS A C 1
ATOM 1755 O O . LYS A 1 216 ? 3.058 -3.833 -3.375 1.00 83.12 216 LYS A O 1
ATOM 1760 N N . ASN A 1 217 ? 2.221 -3.133 -1.418 1.00 79.75 217 ASN A N 1
ATOM 1761 C CA . ASN A 1 217 ? 3.069 -1.949 -1.395 1.00 79.75 217 ASN A CA 1
ATOM 1762 C C . ASN A 1 217 ? 4.522 -2.362 -1.077 1.00 79.75 217 ASN A C 1
ATOM 1764 O O . ASN A 1 217 ? 4.727 -3.334 -0.345 1.00 79.75 217 ASN A O 1
ATOM 1768 N N . PRO A 1 218 ? 5.525 -1.613 -1.563 1.00 78.75 218 PRO A N 1
ATOM 1769 C CA . PRO A 1 218 ? 6.944 -1.867 -1.295 1.00 78.75 218 PRO A CA 1
ATOM 1770 C C . PRO A 1 218 ? 7.296 -2.110 0.175 1.00 78.75 218 PRO A C 1
ATOM 1772 O O . PRO A 1 218 ? 8.003 -3.055 0.512 1.00 78.75 218 PRO A O 1
ATOM 1775 N N . ASP A 1 219 ? 6.743 -1.290 1.064 1.00 79.38 219 A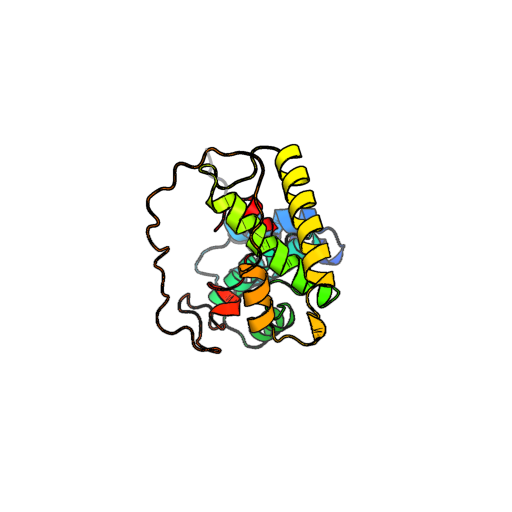SP A N 1
ATOM 1776 C CA . ASP A 1 219 ? 6.971 -1.351 2.506 1.00 79.38 219 ASP A CA 1
ATOM 1777 C C . ASP A 1 219 ? 6.421 -2.632 3.152 1.00 79.38 219 ASP A C 1
ATOM 1779 O O . ASP A 1 219 ? 6.893 -3.042 4.209 1.00 79.38 219 ASP A O 1
ATOM 1783 N N . GLU A 1 220 ? 5.453 -3.297 2.517 1.00 76.00 220 GLU A N 1
ATOM 1784 C CA . GLU A 1 220 ? 4.958 -4.608 2.945 1.00 76.00 220 GLU A CA 1
ATOM 1785 C C . GLU A 1 220 ? 5.949 -5.726 2.618 1.00 76.00 220 GLU A C 1
ATOM 1787 O O . GLU A 1 220 ? 6.115 -6.653 3.411 1.00 76.00 220 GLU A O 1
ATOM 1792 N N . LEU A 1 221 ? 6.609 -5.620 1.463 1.00 77.00 221 LEU A N 1
ATOM 1793 C CA . LEU A 1 221 ? 7.569 -6.608 0.978 1.00 77.00 221 LEU A CA 1
ATOM 1794 C C . LEU A 1 221 ? 8.869 -6.552 1.781 1.00 77.00 221 LEU A C 1
ATOM 1796 O O . LEU A 1 221 ? 9.440 -7.587 2.105 1.00 77.00 221 LEU A O 1
ATOM 1800 N N . TRP A 1 222 ? 9.300 -5.354 2.180 1.00 71.75 222 TRP A N 1
ATOM 1801 C CA . TRP A 1 222 ? 10.532 -5.159 2.954 1.00 71.75 222 TRP A CA 1
ATOM 1802 C C . TRP A 1 222 ? 10.525 -5.859 4.320 1.00 71.75 222 TRP A C 1
ATOM 1804 O O . TRP A 1 222 ? 11.587 -6.150 4.862 1.00 71.75 222 TRP A O 1
ATOM 1814 N N . ILE A 1 223 ? 9.342 -6.136 4.872 1.00 66.06 223 ILE A N 1
ATOM 1815 C CA . ILE A 1 223 ? 9.156 -6.796 6.175 1.00 66.06 223 ILE A CA 1
ATOM 1816 C C . ILE A 1 223 ? 8.889 -8.308 5.979 1.00 66.06 223 ILE A C 1
ATOM 1818 O O . ILE A 1 223 ? 8.462 -8.995 6.901 1.00 66.06 223 ILE A O 1
ATOM 1822 N N . GLY A 1 224 ? 9.085 -8.842 4.765 1.00 58.25 224 GLY A N 1
ATOM 1823 C CA . GLY A 1 224 ? 8.870 -10.260 4.448 1.00 58.25 224 GLY A CA 1
ATOM 1824 C C . GLY A 1 224 ? 7.402 -10.697 4.504 1.00 58.25 224 GLY A C 1
ATOM 1825 O O . GLY A 1 224 ? 7.105 -11.878 4.652 1.00 58.25 224 GLY A O 1
ATOM 1826 N N . SER A 1 225 ? 6.456 -9.754 4.431 1.00 58.03 225 SER A N 1
ATOM 1827 C CA . SER A 1 225 ? 5.026 -10.070 4.413 1.00 58.03 225 SER A CA 1
ATOM 1828 C C . SER A 1 225 ? 4.527 -10.238 2.975 1.00 58.03 225 SER A C 1
ATOM 1830 O O . SER A 1 225 ? 4.079 -9.257 2.368 1.00 58.03 225 SER A O 1
ATOM 1832 N N . PHE A 1 226 ? 4.564 -11.469 2.464 1.00 55.81 226 PHE A N 1
ATOM 1833 C CA . PHE A 1 226 ? 3.988 -11.852 1.166 1.00 55.81 226 PHE A CA 1
ATOM 1834 C C . PHE A 1 226 ? 2.468 -12.074 1.248 1.00 55.81 226 PHE A C 1
ATOM 1836 O O . PHE A 1 226 ? 1.975 -12.569 2.285 1.00 55.81 226 PHE A O 1
#

pLDDT: mean 82.54, std 16.45, range [34.66, 97.06]

Sequence (226 aa):
MIGTFKDVREHERLLRKAVRHLARHRTREALSLLKRCVTLCPSEEKSFLGRAFHLLGISLRRMGACGPALRAWLAAYRIRKGPRLRRRILSSLNEYGMLKQDTPEQDDWKAFYAIQVRRYLSSKRSAHFSSRAEKDMIDQLIWEYWRDVRRMYDLSSLSTAQKLQVFHDVEIVFPWMVFIPPEATPLDVPTPGCTPGRKCTCGSGLPFTLCCGRTKNPDELWIGSF

Foldseek 3Di:
DDDDPPPPCLLVVLQVVLVVCVVVVVLVSSLVSLVVSLVPDDPVPLVSNLVSLQSNLVSCVSVVVQQSSLVSLLSSCLSPPDPVSVVVSVVQADPLLTGDDPDVVVVLLQLLLLLQLQVVLVVDPVLADPDPVLVVLSVVQSVVLVVVCVVVDPCVPDDPVVSNVSSVVDDGDDPDDDDPDPPCPPPDDPPPDLDVPDADPPSSRDRCSNPVVGRGGPSCSNVSND

Secondary structure (DSSP, 8-state):
-------TTHHHHHHHHHHHHHHTT-HHHHHHHHHHHHHHS-TT-HHHHHHHHHHHHHHHHHTT-HHHHHHHHHHHHHHS--HHHHHHHHTTB-TTSSBP-SSHHHHHHHHHHHHHHHHHHHHSTT-S-S-HHHHHHHHHHHHHHHHHHHHH--GGGS-HHHHHHHHHH-----S----------------TT--TTPBPTTTT-SBGGGTTSSPPPHHHHTTT--